Protein AF-A0A6P6X0K2-F1 (afdb_monomer)

Secondary structure (DSSP, 8-state):
---------------------SHHHHHHHHHHHHHHHHHHHHHHHTT-----HHHHHHHHHHHHHHHHHHHHHHHHHHHHHHHH-HHHHHHHHHHHHHHT-SSS---HHHHTT-HHHHHHHHHHHHHS-S-TT-S-EE-SS-EEETTEEE-TTPEE---HHHHHT-TTTSSSTTS--GGGGTT----TTT--TT--GGGS-TTTTT-

Organism: Coffea arabica (NCBI:txid13443)

Sequence (207 aa):
MEIICNQRQRRTQFNSPAQTTGAPIAAAVLLHKQAAKREERKIIIGNQRDYTDQIINGIILVMLTAGTNTSLVTIEWALSLLLNHLEVLEKARAELDAQVGTDRLVNEHGLSNLSYLHNIISEKLWLYPAAPMLVPNEQSNDYKIEGYNIPRGTILLVNVWAVHMDPNVWDDPTSFKPERFEGLQVQPSKLIPFGMERRSCPGSGLA

Mean predicted aligned error: 13.45 Å

Nearest PDB structures (foldseek):
  7cb9-assembly1_A  TM=8.308E-01  e=8.651E-12  Salvia miltiorrhiza
  4nkx-assembly1_A  TM=9.140E-01  e=3.268E-10  Homo sapiens
  3c6g-assembly1_A  TM=8.799E-01  e=1.641E-09  Homo sapiens
  5ufg-assembly1_A  TM=8.780E-01  e=2.190E-09  Homo sapiens
  4ejh-assembly8_H  TM=8.889E-01  e=4.128E-09  Homo sapiens

Solvent-accessible surface area (backbone atoms only — not comparable to full-atom values): 12809 Å² total; per-residue (Å²): 134,86,82,86,84,84,86,79,88,76,90,74,83,93,79,83,88,78,95,76,75,87,58,64,63,56,52,50,52,48,51,50,51,51,50,49,56,47,49,49,48,45,60,71,55,67,68,64,72,85,74,46,72,69,53,51,52,49,51,52,51,50,52,53,52,56,59,47,55,43,49,49,56,46,52,53,52,46,52,53,50,35,73,77,33,57,73,59,42,51,52,42,48,52,50,43,52,73,77,61,38,89,90,52,80,88,49,80,82,54,55,79,72,41,58,65,54,52,15,42,53,51,39,40,38,51,75,59,36,81,49,41,40,58,80,75,43,66,34,91,52,71,44,73,57,99,86,41,81,41,58,52,72,41,74,45,68,52,54,49,46,60,64,46,48,31,67,91,82,29,80,71,50,87,60,95,49,35,70,76,47,57,94,48,80,73,53,74,89,73,62,58,72,49,56,61,78,100,71,34,50,89,54,64,89,79,108

pLDDT: mean 80.76, std 20.2, range [24.22, 97.88]

Structure (mmCIF, N/CA/C/O backbone):
data_AF-A0A6P6X0K2-F1
#
_entry.id   AF-A0A6P6X0K2-F1
#
loop_
_atom_site.group_PDB
_atom_site.id
_atom_site.type_symbol
_atom_site.label_atom_id
_atom_site.label_alt_id
_atom_site.label_comp_id
_atom_site.label_asym_id
_atom_site.label_entity_id
_atom_site.label_seq_id
_atom_site.pdbx_PDB_ins_code
_atom_site.Cartn_x
_atom_site.Cartn_y
_atom_site.Cartn_z
_atom_site.occupancy
_atom_site.B_iso_or_equiv
_atom_site.auth_seq_id
_atom_site.auth_comp_id
_atom_site.auth_asym_id
_atom_site.auth_atom_id
_atom_site.pdbx_PDB_model_num
ATOM 1 N N . MET A 1 1 ? 62.814 -29.709 -17.349 1.00 33.47 1 MET A N 1
ATOM 2 C CA . MET A 1 1 ? 63.627 -29.123 -18.428 1.00 33.47 1 MET A CA 1
ATOM 3 C C . MET A 1 1 ? 63.231 -27.644 -18.498 1.00 33.47 1 MET A C 1
ATOM 5 O O . MET A 1 1 ? 62.211 -27.341 -19.091 1.00 33.47 1 MET A O 1
ATOM 9 N N . GLU A 1 2 ? 63.694 -26.784 -17.578 1.00 24.22 2 GLU A N 1
ATOM 10 C CA . GLU A 1 2 ? 65.012 -26.101 -17.619 1.00 24.22 2 GLU A CA 1
ATOM 11 C C . GLU A 1 2 ? 65.185 -25.346 -18.959 1.00 24.22 2 GLU A C 1
ATOM 13 O O . GLU A 1 2 ? 64.995 -25.958 -20.000 1.00 24.22 2 GLU A O 1
ATOM 18 N N . ILE A 1 3 ? 65.466 -24.040 -19.071 1.00 27.69 3 ILE A N 1
ATOM 19 C CA . ILE A 1 3 ? 66.468 -23.169 -18.412 1.00 27.69 3 ILE A CA 1
ATOM 20 C C . ILE A 1 3 ? 66.188 -21.727 -18.941 1.00 27.69 3 ILE A C 1
ATOM 22 O O . ILE A 1 3 ? 65.881 -21.578 -20.118 1.00 27.69 3 ILE A O 1
ATOM 26 N N . ILE A 1 4 ? 66.010 -20.687 -18.108 1.00 26.70 4 ILE A N 1
ATOM 27 C CA . ILE A 1 4 ? 67.007 -19.723 -17.565 1.00 26.70 4 ILE A CA 1
ATOM 28 C C . ILE A 1 4 ? 67.452 -18.579 -18.524 1.00 26.70 4 ILE A C 1
ATOM 30 O O . ILE A 1 4 ? 67.857 -18.805 -19.655 1.00 26.70 4 ILE A O 1
ATOM 34 N N . CYS A 1 5 ? 67.474 -17.366 -17.938 1.00 26.14 5 CYS A N 1
ATOM 35 C CA . CYS A 1 5 ? 68.295 -16.164 -18.204 1.00 26.14 5 CYS A CA 1
ATOM 36 C C . CYS A 1 5 ? 68.220 -15.421 -19.546 1.00 26.14 5 CYS A C 1
ATOM 38 O O . CYS A 1 5 ? 68.618 -15.940 -20.578 1.00 26.14 5 CYS A O 1
ATOM 40 N N . ASN A 1 6 ? 68.083 -14.088 -19.455 1.00 28.80 6 ASN A N 1
ATOM 41 C CA . ASN A 1 6 ? 69.299 -13.260 -19.494 1.00 28.80 6 ASN A CA 1
ATOM 42 C C . ASN A 1 6 ? 69.098 -11.870 -18.867 1.00 28.80 6 ASN A C 1
ATOM 44 O O . ASN A 1 6 ? 68.456 -10.991 -19.440 1.00 28.80 6 ASN A O 1
ATOM 48 N N . GLN A 1 7 ? 69.712 -11.660 -17.700 1.00 34.09 7 GLN A N 1
ATOM 49 C CA . GLN A 1 7 ? 70.118 -10.330 -17.263 1.00 34.09 7 GLN A CA 1
ATOM 50 C C . GLN A 1 7 ? 71.326 -9.886 -18.086 1.00 34.09 7 GLN A C 1
ATOM 52 O O . GLN A 1 7 ? 72.323 -10.598 -18.150 1.00 34.09 7 GLN A O 1
ATOM 57 N N . ARG A 1 8 ? 71.303 -8.661 -18.618 1.00 33.56 8 ARG A N 1
ATOM 58 C CA . ARG A 1 8 ? 72.526 -8.007 -19.093 1.00 33.56 8 ARG A CA 1
ATOM 59 C C . ARG A 1 8 ? 72.742 -6.701 -18.345 1.00 33.56 8 ARG A C 1
ATOM 61 O O . ARG A 1 8 ? 72.201 -5.658 -18.697 1.00 33.56 8 ARG A O 1
ATOM 68 N N . GLN A 1 9 ? 73.571 -6.795 -17.310 1.00 36.09 9 GLN A N 1
ATOM 69 C CA . GLN A 1 9 ? 74.279 -5.674 -16.706 1.00 36.09 9 GLN A CA 1
ATOM 70 C C . GLN A 1 9 ? 75.092 -4.932 -17.781 1.00 36.09 9 GLN A C 1
ATOM 72 O O . GLN A 1 9 ? 75.883 -5.542 -18.502 1.00 36.09 9 GLN A O 1
ATOM 77 N N . ARG A 1 10 ? 74.989 -3.601 -17.826 1.00 36.00 10 ARG A N 1
ATOM 78 C CA . ARG A 1 10 ? 76.144 -2.754 -18.144 1.00 36.00 10 ARG A CA 1
ATOM 79 C C . ARG A 1 10 ? 76.430 -1.877 -16.938 1.00 36.00 10 ARG A C 1
ATOM 81 O O . ARG A 1 10 ? 75.643 -1.009 -16.583 1.00 36.00 10 ARG A O 1
ATOM 88 N N . ARG A 1 11 ? 77.580 -2.155 -16.325 1.00 32.19 11 ARG A N 1
ATOM 89 C CA . ARG A 1 11 ? 78.302 -1.253 -15.433 1.00 32.19 11 ARG A CA 1
ATOM 90 C C . ARG A 1 11 ? 78.634 0.024 -16.208 1.00 32.19 11 ARG A C 1
ATOM 92 O O . ARG A 1 11 ? 79.389 -0.039 -17.175 1.00 32.19 11 ARG A O 1
ATOM 99 N N . THR A 1 12 ? 78.141 1.162 -15.748 1.00 35.66 12 THR A N 1
ATOM 100 C CA . THR A 1 12 ? 78.821 2.448 -15.924 1.00 35.66 12 THR A CA 1
ATOM 101 C C . THR A 1 12 ? 79.214 2.951 -14.544 1.00 35.66 12 THR A C 1
ATOM 103 O O . THR A 1 12 ? 78.482 2.791 -13.572 1.00 35.66 12 THR A O 1
ATOM 106 N N . GLN A 1 13 ? 80.454 3.414 -14.485 1.00 34.97 13 GLN A N 1
ATOM 107 C CA . GLN A 1 13 ? 81.308 3.595 -13.322 1.00 34.97 13 GLN A CA 1
ATOM 108 C C . GLN A 1 13 ? 80.694 4.415 -12.183 1.00 34.97 13 GLN A C 1
ATOM 110 O O . GLN A 1 13 ? 80.045 5.438 -12.383 1.00 34.97 13 GLN A O 1
ATOM 115 N N . PHE A 1 14 ? 80.989 3.945 -10.974 1.00 31.17 14 PHE A N 1
ATOM 116 C CA . PHE A 1 14 ? 80.819 4.646 -9.714 1.00 31.17 14 PHE A CA 1
ATOM 117 C C . PHE A 1 14 ? 81.909 5.723 -9.626 1.00 31.17 14 PHE A C 1
ATOM 119 O O . PHE A 1 14 ? 83.082 5.387 -9.500 1.00 31.17 14 PHE A O 1
ATOM 126 N N . ASN A 1 15 ? 81.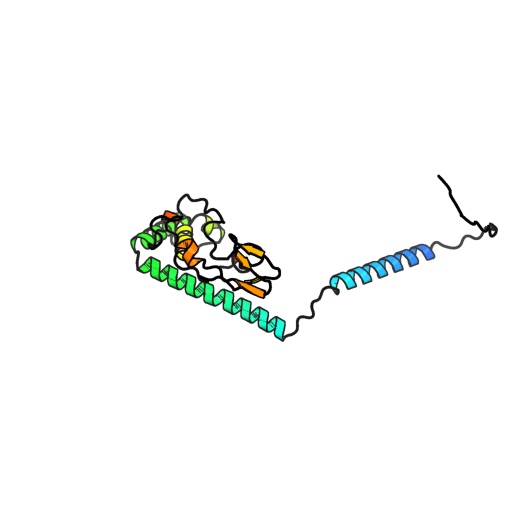525 6.994 -9.698 1.00 31.00 15 ASN A N 1
ATOM 127 C CA . ASN A 1 15 ? 82.303 8.105 -9.158 1.00 31.00 15 ASN A CA 1
ATOM 128 C C . ASN A 1 15 ? 81.334 8.970 -8.342 1.00 31.00 15 ASN A C 1
ATOM 130 O O . ASN A 1 15 ? 80.383 9.537 -8.871 1.00 31.00 15 ASN A O 1
ATOM 134 N N . SER A 1 16 ? 81.574 9.016 -7.037 1.00 33.78 16 SER A N 1
ATOM 135 C CA . SER A 1 16 ? 81.034 9.981 -6.070 1.00 33.78 16 SER A CA 1
ATOM 136 C C . SER A 1 16 ? 82.238 10.845 -5.636 1.00 33.78 16 SER A C 1
ATOM 138 O O . SER A 1 16 ? 83.349 10.317 -5.741 1.00 33.78 16 SER A O 1
ATOM 140 N N . PRO A 1 17 ? 82.122 12.098 -5.139 1.00 49.59 17 PRO A N 1
ATOM 141 C CA . PRO A 1 17 ? 80.962 12.637 -4.426 1.00 49.59 17 PRO A CA 1
ATOM 142 C C . PRO A 1 17 ? 80.618 14.113 -4.701 1.00 49.59 17 PRO A C 1
ATOM 144 O O . PRO A 1 17 ? 81.485 14.961 -4.876 1.00 49.59 17 PRO A O 1
ATOM 147 N N . ALA A 1 18 ? 79.333 14.457 -4.618 1.00 34.22 18 ALA A N 1
ATOM 148 C CA . ALA A 1 18 ? 78.921 15.819 -4.287 1.00 34.22 18 ALA A CA 1
ATOM 149 C C . ALA A 1 18 ? 77.525 15.803 -3.659 1.00 34.22 18 ALA A C 1
ATOM 151 O O . ALA A 1 18 ? 76.536 15.428 -4.283 1.00 34.22 18 ALA A O 1
ATOM 152 N N . GLN A 1 19 ? 77.475 16.191 -2.390 1.00 47.84 19 GLN A N 1
ATOM 153 C CA . GLN A 1 19 ? 76.259 16.530 -1.671 1.00 47.84 19 GLN A CA 1
ATOM 154 C C . GLN A 1 19 ? 75.588 17.731 -2.347 1.00 47.84 19 GLN A C 1
ATOM 156 O O . GLN A 1 19 ? 76.171 18.810 -2.370 1.00 47.84 19 GLN A O 1
ATOM 161 N N . THR A 1 20 ? 74.345 17.584 -2.804 1.00 38.44 20 THR A N 1
ATOM 162 C CA . THR A 1 20 ? 73.427 18.715 -2.993 1.00 38.44 20 THR A CA 1
ATOM 163 C C . THR A 1 20 ? 71.998 18.312 -2.616 1.00 38.44 20 THR A C 1
ATOM 165 O O . THR A 1 20 ? 71.325 17.543 -3.290 1.00 38.44 20 THR A O 1
ATOM 168 N N . THR A 1 21 ? 71.602 18.824 -1.446 1.00 42.09 21 THR A N 1
ATOM 169 C CA . THR A 1 21 ? 70.295 19.415 -1.109 1.00 42.09 21 THR A CA 1
ATOM 170 C C . THR A 1 21 ? 69.012 18.601 -1.368 1.00 42.09 21 THR A C 1
ATOM 172 O O . THR A 1 21 ? 68.600 18.333 -2.490 1.00 42.09 21 THR A O 1
ATOM 175 N N . GLY A 1 22 ? 68.288 18.301 -0.279 1.00 50.28 22 GLY A N 1
ATOM 176 C CA . GLY A 1 22 ? 67.007 17.576 -0.221 1.00 50.28 22 GLY A CA 1
ATOM 177 C C . GLY A 1 22 ? 65.783 18.257 -0.860 1.00 50.28 22 GLY A C 1
ATOM 178 O O . GLY A 1 22 ? 64.671 18.112 -0.360 1.00 50.28 22 GLY A O 1
ATOM 179 N N . ALA A 1 23 ? 65.955 18.972 -1.970 1.00 51.69 23 ALA A N 1
ATOM 180 C CA . ALA A 1 23 ? 64.878 19.562 -2.763 1.00 51.69 23 ALA A CA 1
ATOM 181 C C . ALA A 1 23 ? 64.151 18.600 -3.745 1.00 51.69 23 ALA A C 1
ATOM 183 O O . ALA A 1 23 ? 62.945 18.782 -3.938 1.00 51.69 23 ALA A O 1
ATOM 184 N N . PRO A 1 24 ? 64.775 17.565 -4.359 1.00 57.34 24 PRO A N 1
ATOM 185 C CA . PRO A 1 24 ? 64.118 16.826 -5.446 1.00 57.34 24 PRO A CA 1
ATOM 186 C C . PRO A 1 24 ? 63.055 15.834 -4.953 1.00 57.34 24 PRO A C 1
ATOM 188 O O . PRO A 1 24 ? 62.051 15.623 -5.630 1.00 57.34 24 PRO A O 1
ATOM 191 N N . ILE A 1 25 ? 63.218 15.267 -3.752 1.00 57.44 25 ILE A N 1
ATOM 192 C CA . ILE A 1 25 ? 62.259 14.301 -3.189 1.00 57.44 25 ILE A CA 1
ATOM 193 C C . ILE A 1 25 ? 60.970 15.010 -2.763 1.00 57.44 25 ILE A C 1
ATOM 195 O O . ILE A 1 25 ? 59.880 14.521 -3.042 1.00 57.44 25 ILE A O 1
ATOM 199 N N . ALA A 1 26 ? 61.070 16.195 -2.152 1.00 65.19 26 ALA A N 1
ATOM 200 C CA . ALA A 1 26 ? 59.898 16.982 -1.770 1.00 65.19 26 ALA A CA 1
ATOM 201 C C . ALA A 1 26 ? 59.082 17.421 -3.000 1.00 65.19 26 ALA A C 1
ATOM 203 O O . ALA A 1 26 ? 57.855 17.321 -2.985 1.00 65.19 26 ALA A O 1
ATOM 204 N N . ALA A 1 27 ? 59.754 17.826 -4.085 1.00 68.81 27 ALA A N 1
ATOM 205 C CA . ALA A 1 27 ? 59.105 18.153 -5.353 1.00 68.81 27 ALA A CA 1
ATOM 206 C C . ALA A 1 27 ? 58.441 16.922 -5.997 1.00 68.81 27 ALA A C 1
ATOM 208 O O . ALA A 1 27 ? 57.293 17.005 -6.430 1.00 68.81 27 ALA A O 1
ATOM 209 N N . ALA A 1 28 ? 59.107 15.761 -5.992 1.00 68.44 28 ALA A N 1
ATOM 210 C CA . ALA A 1 28 ? 58.541 14.511 -6.501 1.00 68.44 28 ALA A CA 1
ATOM 211 C C . ALA A 1 28 ? 57.320 14.047 -5.686 1.00 68.44 28 ALA A C 1
ATOM 213 O O . ALA A 1 28 ? 56.308 13.654 -6.264 1.00 68.44 28 ALA A O 1
ATOM 214 N N . VAL A 1 29 ? 57.367 14.159 -4.354 1.00 71.88 29 VAL A N 1
ATOM 215 C CA . VAL A 1 29 ? 56.234 13.853 -3.463 1.00 71.88 29 VAL A CA 1
ATOM 216 C C . VAL A 1 29 ? 55.087 14.838 -3.676 1.00 71.88 29 VAL A C 1
ATOM 218 O O . VAL A 1 29 ? 53.929 14.426 -3.678 1.00 71.88 29 VAL A O 1
ATOM 221 N N . LEU A 1 30 ? 55.372 16.126 -3.884 1.00 72.44 30 LEU A N 1
ATOM 222 C CA . LEU A 1 30 ? 54.344 17.126 -4.171 1.00 72.44 30 LEU A CA 1
ATOM 223 C C . LEU A 1 30 ? 53.670 16.856 -5.522 1.00 72.44 30 LEU A C 1
ATOM 225 O O . LEU A 1 30 ? 52.446 16.897 -5.593 1.00 72.44 30 LEU A O 1
ATOM 229 N N . LEU A 1 31 ? 54.438 16.514 -6.559 1.00 71.56 31 LEU A N 1
ATOM 230 C CA . LEU A 1 31 ? 53.908 16.142 -7.872 1.00 71.56 31 LEU A CA 1
ATOM 231 C C . LEU A 1 31 ? 53.088 14.849 -7.807 1.00 71.56 31 LEU A C 1
ATOM 233 O O . LEU A 1 31 ? 52.001 14.804 -8.375 1.00 71.56 31 LEU A O 1
ATOM 237 N N . HIS A 1 32 ? 53.533 13.839 -7.051 1.00 70.81 32 HIS A N 1
ATOM 238 C CA . HIS A 1 32 ? 52.747 12.624 -6.813 1.00 70.81 32 HIS A CA 1
ATOM 239 C C . HIS A 1 32 ? 51.455 12.914 -6.046 1.00 70.81 32 HIS A C 1
ATOM 241 O O . HIS A 1 32 ? 50.399 12.411 -6.420 1.00 70.81 32 HIS A O 1
ATOM 247 N N . LYS A 1 33 ? 51.504 13.765 -5.012 1.00 74.06 33 LYS A N 1
ATOM 248 C CA . LYS A 1 33 ? 50.311 14.203 -4.274 1.00 74.06 33 LYS A CA 1
ATOM 249 C C . LYS A 1 33 ? 49.370 15.011 -5.163 1.00 74.06 33 LYS A C 1
ATOM 251 O O . LYS A 1 33 ? 48.164 14.841 -5.061 1.00 74.06 33 LYS A O 1
ATOM 256 N N . GLN A 1 34 ? 49.887 15.862 -6.048 1.00 72.31 34 GLN A N 1
ATOM 257 C CA . GLN A 1 34 ? 49.086 16.638 -7.001 1.00 72.31 34 GLN A CA 1
ATOM 258 C C . GLN A 1 34 ? 48.482 15.761 -8.104 1.00 72.31 34 GLN A C 1
ATOM 260 O O . GLN A 1 34 ? 47.342 16.005 -8.497 1.00 72.31 34 GLN A O 1
ATOM 265 N N . ALA A 1 35 ? 49.203 14.738 -8.570 1.00 69.62 35 ALA A N 1
ATOM 266 C CA . ALA A 1 35 ? 48.708 13.735 -9.507 1.00 69.62 35 ALA A CA 1
ATOM 267 C C . ALA A 1 35 ? 47.620 12.868 -8.860 1.00 69.62 35 ALA A C 1
ATOM 269 O O . ALA A 1 35 ? 46.547 12.744 -9.436 1.00 69.62 35 ALA A O 1
ATOM 270 N N . ALA A 1 36 ? 47.825 12.395 -7.626 1.00 69.19 36 ALA A N 1
ATOM 271 C CA . ALA A 1 36 ? 46.811 11.679 -6.851 1.00 69.19 36 ALA A CA 1
ATOM 272 C C . ALA A 1 36 ? 45.566 12.545 -6.600 1.00 69.19 36 ALA A C 1
ATOM 274 O O . ALA A 1 36 ? 44.458 12.093 -6.842 1.00 69.19 36 ALA A O 1
ATOM 275 N N . LYS A 1 37 ? 45.723 13.832 -6.254 1.00 66.31 37 LYS A N 1
ATOM 276 C CA . LYS A 1 37 ? 44.595 14.776 -6.097 1.00 66.31 37 LYS A CA 1
ATOM 277 C C . LYS A 1 37 ? 43.904 15.141 -7.417 1.00 66.31 37 LYS A C 1
ATOM 279 O O . LYS A 1 37 ? 42.787 15.660 -7.398 1.00 66.31 37 LYS A O 1
ATOM 284 N N . ARG A 1 38 ? 44.580 14.980 -8.561 1.00 58.62 38 ARG A N 1
ATOM 285 C CA . ARG A 1 38 ? 44.002 15.124 -9.910 1.00 58.62 38 ARG A CA 1
ATOM 286 C C . ARG A 1 38 ? 43.263 13.857 -10.325 1.00 58.62 38 ARG A C 1
ATOM 288 O O . ARG A 1 38 ? 42.209 13.986 -10.932 1.00 58.62 38 ARG A O 1
ATOM 295 N N . GLU A 1 39 ? 43.777 12.689 -9.959 1.00 59.31 39 GLU A N 1
ATOM 296 C CA . GLU A 1 39 ? 43.136 11.394 -10.178 1.00 59.31 39 GLU A CA 1
ATOM 297 C C . GLU A 1 39 ? 41.904 11.242 -9.280 1.00 59.31 39 GLU A C 1
ATOM 299 O O . GLU A 1 39 ? 40.836 10.939 -9.778 1.00 59.31 39 GLU A O 1
ATOM 304 N N . GLU A 1 40 ? 41.984 11.605 -7.996 1.00 57.22 40 GLU A N 1
ATOM 305 C CA . GLU A 1 40 ? 40.832 11.701 -7.088 1.00 57.22 40 GLU A CA 1
ATOM 306 C C . GLU A 1 40 ? 39.794 12.697 -7.608 1.00 57.22 40 GLU A C 1
ATOM 308 O O . GLU A 1 40 ? 38.610 12.386 -7.626 1.00 57.22 40 GLU A O 1
ATOM 313 N N . ARG A 1 41 ? 40.206 13.868 -8.121 1.00 51.38 41 ARG A N 1
ATOM 314 C CA . ARG A 1 41 ? 39.269 14.787 -8.791 1.00 51.38 41 ARG A CA 1
ATOM 315 C C . ARG A 1 41 ? 38.673 14.192 -10.060 1.00 51.38 41 ARG A C 1
ATOM 317 O O . ARG A 1 41 ? 37.502 14.420 -10.310 1.00 51.38 41 ARG A O 1
ATOM 324 N N . LYS A 1 42 ? 39.434 13.430 -10.845 1.00 49.94 42 LYS A N 1
ATOM 325 C CA . LYS A 1 42 ? 38.922 12.687 -12.003 1.00 49.94 42 LYS A CA 1
ATOM 326 C C . LYS A 1 42 ? 38.052 11.500 -11.613 1.00 49.94 42 LYS A C 1
ATOM 328 O O . LYS A 1 42 ? 37.221 11.140 -12.417 1.00 49.94 42 LYS A O 1
ATOM 333 N N . ILE A 1 43 ? 38.192 10.912 -10.432 1.00 55.03 43 ILE A N 1
ATOM 334 C CA . ILE A 1 43 ? 37.311 9.854 -9.916 1.00 55.03 43 ILE A CA 1
ATOM 335 C C . ILE A 1 43 ? 36.019 10.480 -9.370 1.00 55.03 43 ILE A C 1
ATOM 337 O O . ILE A 1 43 ? 34.937 9.956 -9.607 1.00 55.03 43 ILE A O 1
ATOM 341 N N . ILE A 1 44 ? 36.116 11.646 -8.721 1.00 53.81 44 ILE A N 1
ATOM 342 C CA . ILE A 1 44 ? 34.967 12.427 -8.237 1.00 53.81 44 ILE A CA 1
ATOM 343 C C . ILE A 1 44 ? 34.176 13.040 -9.410 1.00 53.81 44 ILE A C 1
ATOM 345 O O . ILE A 1 44 ? 32.953 13.090 -9.358 1.00 53.81 44 ILE A O 1
ATOM 349 N N . ILE A 1 45 ? 34.851 13.470 -10.483 1.00 54.62 45 ILE A N 1
ATOM 350 C CA . ILE A 1 45 ? 34.226 14.031 -11.698 1.00 54.62 45 ILE A CA 1
ATOM 351 C C . ILE A 1 45 ? 33.934 12.931 -12.745 1.00 54.62 45 ILE A C 1
ATOM 353 O O . ILE A 1 45 ? 33.040 13.068 -13.572 1.00 54.62 45 ILE A O 1
ATOM 357 N N . GLY A 1 46 ? 34.635 11.798 -12.699 1.00 45.16 46 GLY A N 1
ATOM 358 C CA . GLY A 1 46 ? 34.607 10.723 -13.706 1.00 45.16 46 GLY A CA 1
ATOM 359 C C . GLY A 1 46 ? 33.481 9.712 -13.560 1.00 45.16 46 GLY A C 1
ATOM 360 O O . GLY A 1 46 ? 33.574 8.619 -14.111 1.00 45.16 46 GLY A O 1
ATOM 361 N N . ASN A 1 47 ? 32.413 10.063 -12.849 1.00 51.84 47 ASN A N 1
ATOM 362 C CA . ASN A 1 47 ? 31.138 9.359 -12.961 1.00 51.84 47 ASN A CA 1
ATOM 363 C C . ASN A 1 47 ? 29.936 10.317 -12.916 1.00 51.84 47 ASN A C 1
ATOM 365 O O . ASN A 1 47 ? 28.827 9.902 -12.570 1.00 51.84 47 ASN A O 1
ATOM 369 N N . GLN A 1 48 ? 30.129 11.600 -13.264 1.00 56.12 48 GLN A N 1
ATOM 370 C CA . GLN A 1 48 ? 28.993 12.435 -13.644 1.00 56.12 48 GLN A CA 1
ATOM 371 C C . GLN A 1 48 ? 28.427 11.853 -14.939 1.00 56.12 48 GLN A C 1
ATOM 373 O O . GLN A 1 48 ? 28.948 12.074 -16.026 1.00 56.12 48 GLN A O 1
ATOM 378 N N . ARG A 1 49 ? 27.353 11.070 -14.822 1.00 61.50 49 ARG A N 1
ATOM 379 C CA . ARG A 1 49 ? 26.404 10.962 -15.927 1.00 61.50 49 ARG A CA 1
ATOM 380 C C . ARG A 1 49 ? 25.966 12.393 -16.215 1.00 61.50 49 ARG A C 1
ATOM 382 O O . ARG A 1 49 ? 25.473 13.052 -15.299 1.00 61.50 49 ARG A O 1
ATOM 389 N N . ASP A 1 50 ? 26.191 12.875 -17.430 1.00 72.50 50 ASP A N 1
ATOM 390 C CA . ASP A 1 50 ? 25.691 14.179 -17.855 1.00 72.50 50 ASP A CA 1
ATOM 391 C C . ASP A 1 50 ? 24.157 14.126 -17.823 1.00 72.50 50 ASP A C 1
ATOM 393 O O . ASP A 1 50 ? 23.503 13.626 -18.740 1.00 72.50 50 ASP A O 1
ATOM 397 N N . TYR A 1 51 ? 23.569 14.555 -16.706 1.00 84.06 51 TYR A N 1
ATOM 398 C CA . TYR A 1 51 ? 22.127 14.678 -16.569 1.00 84.06 51 TYR A CA 1
ATOM 399 C C . TYR A 1 51 ? 21.695 15.904 -17.360 1.00 84.06 51 TYR A C 1
ATOM 401 O O . TYR A 1 51 ? 21.959 17.035 -16.958 1.00 84.06 51 TYR A O 1
ATOM 409 N N . THR A 1 52 ? 21.043 15.682 -18.497 1.00 92.44 52 THR A N 1
ATOM 410 C CA . THR A 1 52 ? 20.417 16.774 -19.239 1.00 92.44 52 THR A CA 1
ATOM 411 C C . THR A 1 52 ? 19.189 17.282 -18.486 1.00 92.44 52 THR A C 1
ATOM 413 O O . THR A 1 52 ? 18.565 16.534 -17.725 1.00 92.44 52 THR A O 1
ATOM 416 N N . ASP A 1 53 ? 18.776 18.522 -18.752 1.00 93.31 53 ASP A N 1
ATOM 417 C CA . ASP A 1 53 ? 17.541 19.082 -18.192 1.00 93.31 53 ASP A CA 1
ATOM 418 C C . ASP A 1 53 ? 16.325 18.191 -18.485 1.00 93.31 53 ASP A C 1
ATOM 420 O O . ASP A 1 53 ? 15.435 18.061 -17.648 1.00 93.31 53 ASP A O 1
ATOM 424 N N . GLN A 1 54 ? 16.294 17.505 -19.638 1.00 93.75 54 GLN A N 1
ATOM 425 C CA . GLN A 1 54 ? 15.225 16.548 -19.940 1.00 93.75 54 GLN A CA 1
ATOM 426 C C . GLN A 1 54 ? 15.227 15.354 -18.979 1.00 93.75 54 GLN A C 1
ATOM 428 O O . GLN A 1 54 ? 14.159 14.935 -18.536 1.00 93.75 54 GLN A O 1
ATOM 433 N N . ILE A 1 55 ? 16.402 14.811 -18.639 1.00 94.38 55 ILE A N 1
ATOM 434 C CA . ILE A 1 55 ? 16.508 13.697 -17.688 1.00 94.38 55 ILE A 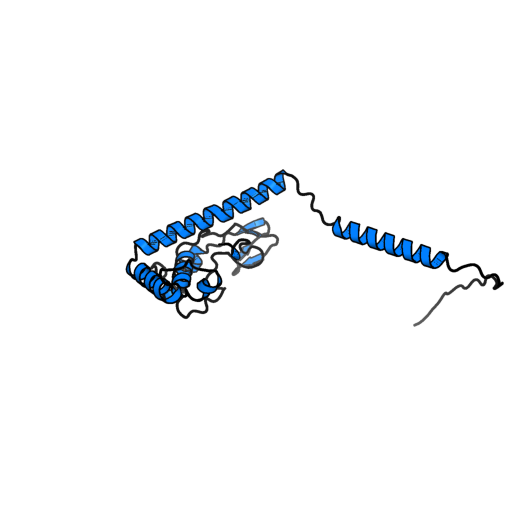CA 1
ATOM 435 C C . ILE A 1 55 ? 16.089 14.162 -16.291 1.00 94.38 55 ILE A C 1
ATOM 437 O O . ILE A 1 55 ? 15.317 13.470 -15.630 1.00 94.38 55 ILE A O 1
ATOM 441 N N . ILE A 1 56 ? 16.547 15.339 -15.856 1.00 94.69 56 ILE A N 1
ATOM 442 C CA . ILE A 1 56 ? 16.196 15.906 -14.545 1.00 94.69 56 ILE A CA 1
ATOM 443 C C . ILE A 1 56 ? 14.681 16.127 -14.450 1.00 94.69 56 ILE A C 1
ATOM 445 O O . ILE A 1 56 ? 14.048 15.642 -13.512 1.00 94.69 56 ILE A O 1
ATOM 449 N N . ASN A 1 57 ? 14.084 16.775 -15.453 1.00 95.50 57 ASN A N 1
ATOM 450 C CA . ASN A 1 57 ? 12.641 17.005 -15.512 1.00 95.50 57 ASN A CA 1
ATOM 451 C C . ASN A 1 57 ? 11.854 15.688 -15.536 1.00 95.50 57 ASN A C 1
ATOM 453 O O . ASN A 1 57 ? 10.836 15.568 -14.855 1.00 95.50 57 ASN A O 1
ATOM 457 N N . GLY A 1 58 ? 12.340 14.682 -16.271 1.00 96.50 58 GLY A N 1
ATOM 458 C CA . GLY A 1 58 ? 11.738 13.351 -16.304 1.00 96.50 58 GLY A CA 1
ATOM 459 C C . GLY A 1 58 ? 11.757 12.659 -14.939 1.00 96.50 58 GLY A C 1
ATOM 460 O O . GLY A 1 58 ? 10.736 12.126 -14.511 1.00 96.50 58 GLY A O 1
ATOM 461 N N . ILE A 1 59 ? 12.883 12.709 -14.221 1.00 94.69 59 ILE A N 1
ATOM 462 C CA . ILE A 1 59 ? 13.006 12.120 -12.878 1.00 94.69 59 ILE A CA 1
ATOM 463 C C . ILE A 1 59 ? 12.068 12.822 -11.889 1.00 94.69 59 ILE A C 1
ATOM 465 O O . ILE A 1 59 ? 11.352 12.141 -11.156 1.00 94.69 59 ILE A O 1
ATOM 469 N N . ILE A 1 60 ? 12.025 14.158 -11.894 1.00 96.19 60 ILE A N 1
ATOM 470 C CA . ILE A 1 60 ? 11.130 14.939 -11.024 1.00 96.19 60 ILE A CA 1
ATOM 471 C C . ILE A 1 60 ? 9.668 14.577 -11.299 1.00 96.19 60 ILE A C 1
ATOM 473 O O . ILE A 1 60 ? 8.912 14.312 -10.365 1.00 96.19 60 ILE A O 1
ATOM 477 N N . LEU A 1 61 ? 9.274 14.513 -12.574 1.00 96.50 61 LEU A N 1
ATOM 478 C CA . LEU A 1 61 ? 7.913 14.151 -12.959 1.00 96.50 61 LEU A CA 1
ATOM 479 C C . LEU A 1 61 ? 7.543 12.744 -12.475 1.00 96.50 61 LEU A C 1
ATOM 481 O O . LEU A 1 61 ? 6.464 12.555 -11.913 1.00 96.50 61 LEU A O 1
ATOM 485 N N . VAL A 1 62 ? 8.434 11.763 -12.652 1.00 94.56 62 VAL A N 1
ATOM 486 C CA . VAL A 1 62 ? 8.209 10.387 -12.182 1.00 94.56 62 VAL A CA 1
ATOM 487 C C . VAL A 1 62 ? 8.091 10.340 -10.660 1.00 94.56 62 VAL A C 1
ATOM 489 O O . VAL A 1 62 ? 7.178 9.696 -10.156 1.00 94.56 62 VAL A O 1
ATOM 492 N N . MET A 1 63 ? 8.950 11.046 -9.920 1.00 94.88 63 MET A N 1
ATOM 493 C CA . MET A 1 63 ? 8.880 11.088 -8.454 1.00 94.88 63 MET A CA 1
ATOM 494 C C . MET A 1 63 ? 7.568 11.708 -7.958 1.00 94.88 63 MET A C 1
ATOM 496 O O . MET A 1 63 ? 6.910 11.130 -7.094 1.00 94.88 63 MET A O 1
ATOM 500 N N . LEU A 1 64 ? 7.157 12.845 -8.528 1.00 95.75 64 LEU A N 1
ATOM 501 C CA . LEU A 1 64 ? 5.925 13.535 -8.137 1.00 95.75 64 LEU A CA 1
ATOM 502 C C . LEU A 1 64 ? 4.680 12.707 -8.458 1.00 95.75 64 LEU A C 1
ATOM 504 O O . LEU A 1 64 ? 3.815 12.535 -7.601 1.00 95.75 64 LEU A O 1
ATOM 508 N N . THR A 1 65 ? 4.587 12.172 -9.675 1.00 94.94 65 THR A N 1
ATOM 509 C CA . THR A 1 65 ? 3.419 11.384 -10.100 1.00 94.94 65 THR A CA 1
ATOM 510 C C . THR A 1 65 ? 3.325 10.061 -9.347 1.00 94.94 65 THR A C 1
ATOM 512 O O . THR A 1 65 ? 2.248 9.726 -8.849 1.00 94.94 65 THR A O 1
ATOM 515 N N . ALA A 1 66 ? 4.442 9.340 -9.194 1.00 94.69 66 ALA A N 1
ATOM 516 C CA . ALA A 1 66 ? 4.472 8.075 -8.469 1.00 94.69 66 ALA A CA 1
ATOM 517 C C . ALA A 1 66 ? 4.157 8.264 -6.981 1.00 94.69 66 ALA A C 1
ATOM 519 O O . ALA A 1 66 ? 3.362 7.499 -6.448 1.00 94.69 66 ALA A O 1
ATOM 520 N N . GLY A 1 67 ? 4.717 9.284 -6.321 1.00 94.44 67 GLY A N 1
ATOM 521 C CA . GLY A 1 67 ? 4.460 9.546 -4.900 1.00 94.44 67 GLY A CA 1
ATOM 522 C C . GLY A 1 67 ? 3.053 10.078 -4.614 1.00 94.44 67 GLY A C 1
ATOM 523 O O . GLY A 1 67 ? 2.471 9.744 -3.586 1.00 94.44 67 GLY A O 1
ATOM 524 N N . THR A 1 68 ? 2.474 10.862 -5.527 1.00 95.44 68 THR A N 1
ATOM 525 C CA . THR A 1 68 ? 1.158 11.485 -5.304 1.00 95.44 68 THR A CA 1
ATOM 526 C C . THR A 1 68 ? 0.015 10.515 -5.585 1.00 95.44 68 THR A C 1
ATOM 528 O O . THR A 1 68 ? -0.820 10.276 -4.714 1.00 95.44 68 THR A O 1
ATOM 531 N N . ASN A 1 69 ? -0.030 9.925 -6.784 1.00 93.94 69 ASN A N 1
ATOM 532 C CA . ASN A 1 69 ? -1.197 9.148 -7.210 1.00 93.94 69 ASN A CA 1
ATOM 533 C C . ASN A 1 69 ? -1.341 7.841 -6.419 1.00 93.94 69 ASN A C 1
ATOM 535 O O . ASN A 1 69 ? -2.459 7.444 -6.095 1.00 93.94 69 ASN A O 1
ATOM 539 N N . THR A 1 70 ? -0.225 7.181 -6.089 1.00 94.69 70 THR A N 1
ATOM 540 C CA . THR A 1 70 ? -0.246 5.913 -5.337 1.00 94.69 70 THR A CA 1
ATOM 541 C C . THR A 1 70 ? -0.680 6.110 -3.885 1.00 94.69 70 THR A C 1
ATOM 543 O O . THR A 1 70 ? -1.451 5.304 -3.360 1.00 94.69 70 THR A O 1
ATOM 546 N N . SER A 1 71 ? -0.248 7.203 -3.254 1.00 95.25 71 SER A N 1
ATOM 547 C CA . SER A 1 71 ? -0.661 7.573 -1.898 1.00 95.25 71 SER A CA 1
ATOM 548 C C . SER A 1 71 ? -2.134 7.973 -1.864 1.00 95.25 71 SER A C 1
ATOM 550 O O . SER A 1 71 ? -2.880 7.482 -1.019 1.00 95.25 71 SER A O 1
ATOM 552 N N . LEU A 1 72 ? -2.580 8.791 -2.828 1.00 96.12 72 LEU A N 1
ATOM 553 C CA . LEU A 1 72 ? -3.975 9.227 -2.939 1.00 96.12 72 LEU A CA 1
ATOM 554 C C . LEU A 1 72 ? -4.924 8.035 -3.047 1.00 96.12 72 LEU A C 1
ATOM 556 O O . LEU A 1 72 ? -5.816 7.900 -2.213 1.00 96.12 72 LEU A O 1
ATOM 560 N N . VAL A 1 73 ? -4.694 7.136 -4.012 1.00 95.56 73 VAL A N 1
ATOM 561 C CA . VAL A 1 73 ? -5.563 5.962 -4.191 1.00 95.56 73 VAL A CA 1
ATOM 562 C C . VAL A 1 73 ? -5.498 5.037 -2.973 1.00 95.56 73 VAL A C 1
ATOM 564 O O . VAL A 1 73 ? -6.466 4.358 -2.639 1.00 95.56 73 VAL A O 1
ATOM 567 N N . THR A 1 74 ? -4.366 5.010 -2.265 1.00 95.69 74 THR A N 1
ATOM 568 C CA . THR A 1 74 ? -4.226 4.197 -1.057 1.00 95.69 74 THR A CA 1
ATOM 569 C C . THR A 1 74 ? -5.068 4.720 0.092 1.00 95.69 74 THR A C 1
ATOM 571 O O . THR A 1 74 ? -5.793 3.936 0.704 1.00 95.69 74 THR A O 1
ATOM 574 N N . ILE A 1 75 ? -5.030 6.026 0.340 1.00 96.31 75 ILE A N 1
ATOM 575 C CA . ILE A 1 75 ? -5.850 6.670 1.367 1.00 96.31 75 ILE A CA 1
ATOM 576 C C . ILE A 1 75 ? -7.333 6.586 0.993 1.00 96.31 75 ILE A C 1
ATOM 578 O O . ILE A 1 75 ? -8.151 6.257 1.845 1.00 96.31 75 ILE A O 1
ATOM 582 N N . GLU A 1 76 ? -7.681 6.820 -0.274 1.00 97.19 76 GLU A N 1
ATOM 583 C CA . GLU A 1 76 ? -9.062 6.747 -0.764 1.00 97.19 76 GLU A CA 1
ATOM 584 C C . GLU A 1 76 ? -9.687 5.370 -0.501 1.00 97.19 76 GLU A C 1
ATOM 586 O O . GLU A 1 76 ? -10.744 5.276 0.126 1.00 97.19 76 GLU A O 1
ATOM 591 N N . TRP A 1 77 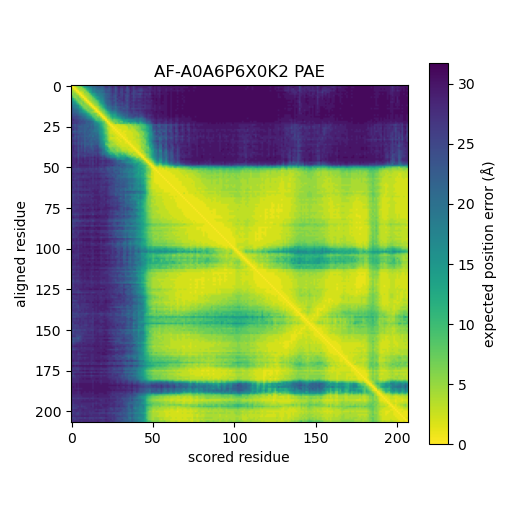? -9.005 4.292 -0.898 1.00 97.44 77 TRP A N 1
ATOM 592 C CA . TRP A 1 77 ? -9.474 2.932 -0.625 1.00 97.44 77 TRP A CA 1
ATOM 593 C C . TRP A 1 77 ? -9.499 2.609 0.868 1.00 97.44 77 TRP A C 1
ATOM 595 O O . TRP A 1 77 ? -10.445 1.973 1.321 1.00 97.44 77 TRP A O 1
ATOM 605 N N . ALA A 1 78 ? -8.504 3.050 1.643 1.00 97.25 78 ALA A N 1
ATOM 606 C CA . ALA A 1 78 ? -8.487 2.819 3.087 1.00 97.25 78 ALA A CA 1
ATOM 607 C C . ALA A 1 78 ? -9.687 3.483 3.779 1.00 97.25 78 ALA A C 1
ATOM 609 O O . ALA A 1 78 ? -10.381 2.837 4.560 1.00 97.25 78 ALA A O 1
ATOM 610 N N . LEU A 1 79 ? -9.982 4.742 3.447 1.00 97.25 79 LEU A N 1
ATOM 611 C CA . LEU A 1 79 ? -11.149 5.453 3.970 1.00 97.25 79 LEU A CA 1
ATOM 612 C C . LEU A 1 79 ? -12.455 4.798 3.518 1.00 97.25 79 LEU A C 1
ATOM 614 O O . LEU A 1 79 ? -13.353 4.619 4.337 1.00 97.25 79 LEU A O 1
ATOM 618 N N . SER A 1 80 ? -12.552 4.402 2.247 1.00 97.88 80 SER A N 1
ATOM 619 C CA . SER A 1 80 ? -13.719 3.684 1.727 1.00 97.88 80 SER A CA 1
ATOM 620 C C . SER A 1 80 ? -13.966 2.389 2.507 1.00 97.88 80 SER A C 1
ATOM 622 O O . SER A 1 80 ? -15.084 2.148 2.956 1.00 97.88 80 SER A O 1
ATOM 624 N N . LEU A 1 81 ? -12.927 1.588 2.757 1.00 97.50 81 LEU A N 1
ATOM 625 C CA . LEU A 1 81 ? -13.044 0.354 3.536 1.00 97.50 81 LEU A CA 1
ATOM 626 C C . LEU A 1 81 ? -13.490 0.629 4.972 1.00 97.50 81 LEU A C 1
ATOM 628 O O . LEU A 1 81 ? -14.437 0.009 5.442 1.00 97.50 81 LEU A O 1
ATOM 632 N N . LEU A 1 82 ? -12.881 1.602 5.648 1.00 97.75 82 LEU A N 1
ATOM 633 C CA . LEU A 1 82 ? -13.249 1.948 7.023 1.00 97.75 82 LEU A CA 1
ATOM 634 C C . LEU A 1 82 ? -14.690 2.459 7.146 1.00 97.75 82 LEU A C 1
ATOM 636 O O . LEU A 1 82 ? -15.379 2.128 8.106 1.00 97.75 82 LEU A O 1
ATOM 640 N N . LEU A 1 83 ? -15.172 3.239 6.175 1.00 97.38 83 LEU A N 1
ATOM 641 C CA . LEU A 1 83 ? -16.553 3.735 6.168 1.00 97.38 83 LEU A CA 1
ATOM 642 C C . LEU A 1 83 ? -17.581 2.635 5.875 1.00 97.38 83 LEU A C 1
ATOM 644 O O . LEU A 1 83 ? -18.731 2.760 6.290 1.00 97.38 83 LEU A O 1
ATOM 648 N N . ASN A 1 84 ? -17.174 1.565 5.189 1.00 97.50 84 ASN A N 1
ATOM 649 C CA . ASN A 1 84 ? -18.007 0.385 4.953 1.00 97.50 84 ASN A CA 1
ATOM 650 C C . ASN A 1 84 ? -17.903 -0.668 6.078 1.00 97.50 84 ASN A C 1
ATOM 652 O O . ASN A 1 84 ? -18.702 -1.601 6.096 1.00 97.50 84 ASN A O 1
ATOM 656 N N . HIS A 1 85 ? -16.967 -0.502 7.019 1.00 97.75 85 HIS A N 1
ATOM 657 C CA . HIS A 1 85 ? -16.690 -1.417 8.133 1.00 97.75 85 HIS A CA 1
ATOM 658 C C . HIS A 1 85 ? -16.511 -0.634 9.441 1.00 97.75 85 HIS A C 1
ATOM 660 O O . HIS A 1 85 ? -15.400 -0.468 9.958 1.00 97.75 85 HIS A O 1
ATOM 666 N N . LEU A 1 86 ? -17.620 -0.111 9.973 1.00 96.94 86 LEU A N 1
ATOM 667 C CA . LEU A 1 86 ? -17.610 0.777 11.142 1.00 96.94 86 LEU A CA 1
ATOM 668 C C . LEU A 1 86 ? -17.029 0.104 12.391 1.00 96.94 86 LEU A C 1
ATOM 670 O O . LEU A 1 86 ? -16.360 0.761 13.182 1.00 96.94 86 LEU A O 1
ATOM 674 N N . GLU A 1 87 ? -17.202 -1.206 12.532 1.00 97.38 87 GLU A N 1
ATOM 675 C CA . GLU A 1 87 ? -16.613 -2.010 13.600 1.00 97.38 87 GLU A CA 1
ATOM 676 C C . GLU A 1 87 ? -15.076 -1.986 13.581 1.00 97.38 87 GLU A C 1
ATOM 678 O O . GLU A 1 87 ? -14.436 -1.933 14.632 1.00 97.38 87 GLU A O 1
ATOM 683 N N . VAL A 1 88 ? -14.468 -1.973 12.390 1.00 97.62 88 VAL A N 1
ATOM 684 C CA . VAL A 1 88 ? -13.014 -1.850 12.223 1.00 97.62 88 VAL A CA 1
ATOM 685 C C . VAL A 1 88 ? -12.572 -0.427 12.558 1.00 97.62 88 VAL A C 1
ATOM 687 O O . VAL A 1 88 ? -11.570 -0.230 13.248 1.00 97.62 88 VAL A O 1
ATOM 690 N N . LEU A 1 89 ? -13.333 0.576 12.112 1.00 97.44 89 LEU A N 1
ATOM 691 C CA . LEU A 1 89 ? -13.056 1.980 12.410 1.00 97.44 89 LEU A CA 1
ATOM 692 C C . LEU A 1 89 ? -13.102 2.270 13.919 1.00 97.44 89 LEU A C 1
ATOM 694 O O . LEU A 1 89 ? -12.233 2.972 14.437 1.00 97.44 89 LEU A O 1
ATOM 698 N N . GLU A 1 90 ? -14.083 1.720 14.634 1.00 97.56 90 GLU A N 1
ATOM 699 C CA . GLU A 1 90 ? -14.208 1.861 16.088 1.00 97.56 90 GLU A CA 1
ATOM 700 C C . GLU A 1 90 ? -13.026 1.230 16.827 1.00 97.56 90 GLU A C 1
ATOM 702 O O . GLU A 1 90 ? -12.455 1.862 17.718 1.00 97.56 90 GLU A O 1
ATOM 707 N N . LYS A 1 91 ? -12.592 0.031 16.419 1.00 96.75 91 LYS A N 1
ATOM 708 C CA . LYS A 1 91 ? -11.390 -0.614 16.971 1.00 96.75 91 LYS A CA 1
ATOM 709 C C . LYS A 1 91 ? -10.125 0.212 16.723 1.00 96.75 91 LYS A C 1
ATOM 711 O O . LYS A 1 91 ? -9.329 0.397 17.641 1.00 96.75 91 LYS A O 1
ATOM 716 N N . ALA A 1 92 ? -9.952 0.747 15.512 1.00 95.56 92 ALA A N 1
ATOM 717 C CA . ALA A 1 92 ? -8.811 1.601 15.180 1.00 95.56 92 ALA A CA 1
ATOM 718 C C . ALA A 1 92 ? -8.805 2.896 16.005 1.00 95.56 92 ALA A C 1
ATOM 720 O O . ALA A 1 92 ? -7.756 3.327 16.484 1.00 95.56 92 ALA A O 1
ATOM 721 N N . ARG A 1 93 ? -9.980 3.500 16.226 1.00 95.25 93 ARG A N 1
ATOM 722 C CA . ARG A 1 93 ? -10.120 4.661 17.112 1.00 95.25 93 ARG A CA 1
ATOM 723 C C . ARG A 1 93 ? -9.769 4.311 18.557 1.00 95.25 93 ARG A C 1
ATOM 725 O O . ARG A 1 93 ? -9.022 5.057 19.174 1.00 95.25 93 ARG A O 1
ATOM 732 N N . ALA A 1 94 ? -10.236 3.173 19.065 1.00 95.88 94 ALA A N 1
ATOM 733 C CA . ALA A 1 94 ? -9.898 2.723 20.413 1.00 95.88 94 ALA A CA 1
ATOM 734 C C . ALA A 1 94 ? -8.383 2.503 20.594 1.00 95.88 94 ALA A C 1
ATOM 736 O O . ALA A 1 94 ? -7.835 2.862 21.636 1.00 95.88 94 ALA A O 1
ATOM 737 N N . GLU A 1 95 ? -7.687 1.968 19.581 1.00 94.94 95 GLU A N 1
ATOM 738 C CA . GLU A 1 95 ? -6.220 1.858 19.593 1.00 94.94 95 GLU A CA 1
ATOM 739 C C . GLU A 1 95 ? -5.551 3.241 19.646 1.00 94.94 95 GLU A C 1
ATOM 741 O O . GLU A 1 95 ? -4.655 3.463 20.465 1.00 94.94 95 GLU A O 1
ATOM 746 N N . LEU A 1 96 ? -6.005 4.188 18.821 1.00 93.62 96 LEU A N 1
ATOM 747 C CA . LEU A 1 96 ? -5.487 5.558 18.815 1.00 93.62 96 LEU A CA 1
ATOM 748 C C . LEU A 1 96 ? -5.705 6.258 20.163 1.00 93.62 96 LEU A C 1
ATOM 750 O O . LEU A 1 96 ? -4.768 6.850 20.701 1.00 93.62 96 LEU A O 1
ATOM 754 N N 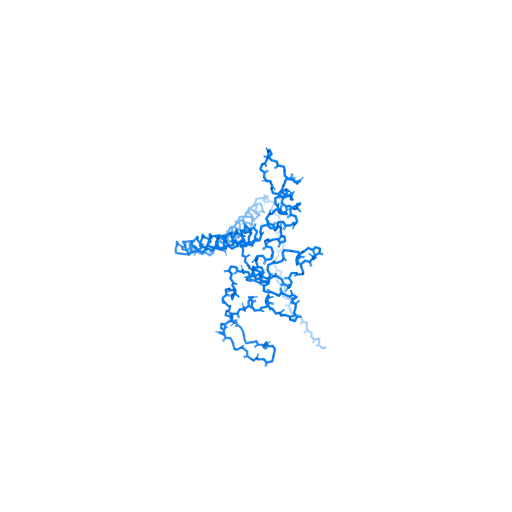. ASP A 1 97 ? -6.898 6.148 20.743 1.00 93.38 97 ASP A N 1
ATOM 755 C CA . ASP A 1 97 ? -7.221 6.747 22.039 1.00 93.38 97 ASP A CA 1
ATOM 756 C C . ASP A 1 97 ? -6.353 6.155 23.162 1.00 93.38 97 ASP A C 1
ATOM 758 O O . ASP A 1 97 ? -5.889 6.884 24.039 1.00 93.38 97 ASP A O 1
ATOM 762 N N . ALA A 1 98 ? -6.068 4.850 23.111 1.00 93.12 98 ALA A N 1
ATOM 763 C CA . ALA A 1 98 ? -5.241 4.170 24.103 1.00 93.12 98 ALA A CA 1
ATOM 764 C C . ALA A 1 98 ? -3.739 4.495 23.980 1.00 93.12 98 ALA A C 1
ATOM 766 O O . ALA A 1 98 ? -3.062 4.658 24.995 1.00 93.12 98 ALA A O 1
ATOM 767 N N . GLN A 1 99 ? -3.200 4.566 22.758 1.00 91.19 99 GLN A N 1
ATOM 768 C CA . GLN A 1 99 ? -1.754 4.718 22.522 1.00 91.19 99 GLN A CA 1
ATOM 769 C C . GLN A 1 99 ? -1.319 6.184 22.384 1.00 91.19 99 GLN A C 1
ATOM 771 O O . GLN 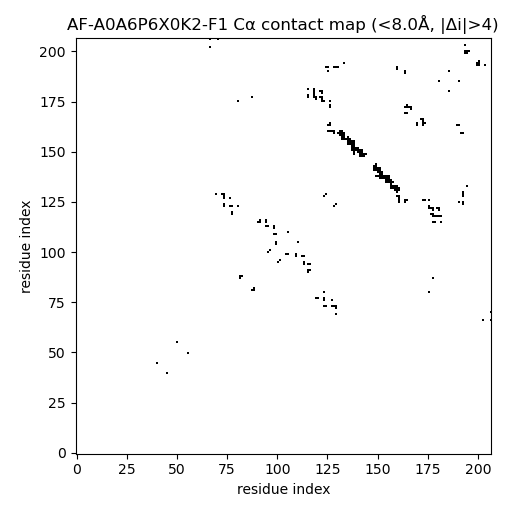A 1 99 ? -0.222 6.577 22.800 1.00 91.19 99 GLN A O 1
ATOM 776 N N . VAL A 1 100 ? -2.168 7.015 21.784 1.00 90.50 100 VAL A N 1
ATOM 777 C CA . VAL A 1 100 ? -1.868 8.413 21.455 1.00 90.50 100 VAL A CA 1
ATOM 778 C C . VAL A 1 100 ? -2.592 9.350 22.415 1.00 90.50 100 VAL A C 1
ATOM 780 O O . VAL A 1 100 ? -1.956 10.275 22.925 1.00 90.50 100 VAL A O 1
ATOM 783 N N . GLY A 1 101 ? -3.862 9.076 22.713 1.00 87.75 101 GLY A N 1
ATOM 784 C CA . GLY A 1 101 ? -4.745 9.984 23.446 1.00 87.75 101 GLY A CA 1
ATOM 785 C C . GLY A 1 101 ? -5.227 11.155 22.582 1.00 87.75 101 GLY A C 1
ATOM 786 O O . GLY A 1 101 ? -4.911 11.248 21.397 1.00 87.75 101 GLY A O 1
ATOM 787 N N . THR A 1 102 ? -5.987 12.074 23.179 1.00 85.69 102 THR A N 1
ATOM 788 C CA . THR A 1 102 ? -6.648 13.183 22.459 1.00 85.69 102 THR A CA 1
ATOM 789 C C . THR A 1 102 ? -5.835 14.474 22.392 1.00 85.69 102 THR A C 1
ATOM 791 O O . THR A 1 102 ? -6.127 15.344 21.575 1.00 85.69 102 THR A O 1
ATOM 794 N N . ASP A 1 103 ? -4.816 14.613 23.240 1.00 87.31 103 ASP A N 1
ATOM 795 C CA . ASP A 1 103 ? -4.173 15.909 23.501 1.00 87.31 103 ASP A CA 1
ATOM 796 C C . ASP A 1 103 ? -2.892 16.135 22.681 1.00 87.31 103 ASP A C 1
ATOM 798 O O . ASP A 1 103 ? -2.240 17.175 22.806 1.00 87.31 103 ASP A O 1
ATOM 802 N N . ARG A 1 104 ? -2.494 15.162 21.849 1.00 85.50 104 ARG A N 1
ATOM 803 C CA . ARG A 1 104 ? -1.251 15.213 21.069 1.00 85.50 104 ARG A CA 1
ATOM 804 C C . ARG A 1 104 ? -1.403 14.620 19.675 1.00 85.50 104 ARG A C 1
ATOM 806 O O . ARG A 1 104 ? -2.189 13.708 19.449 1.00 85.50 104 ARG A O 1
ATOM 813 N N . LEU A 1 105 ? -0.581 15.113 18.753 1.00 87.94 105 LEU A N 1
ATOM 814 C CA . LEU A 1 105 ? -0.424 14.513 17.432 1.00 87.94 105 LEU A CA 1
ATOM 815 C C . LEU A 1 105 ? 0.426 13.239 17.510 1.00 87.94 105 LEU A C 1
ATOM 817 O O . LEU A 1 105 ? 1.301 13.107 18.371 1.00 87.94 105 LEU A O 1
ATOM 821 N N . VAL A 1 106 ? 0.185 12.324 16.570 1.00 87.69 106 VAL A N 1
ATOM 822 C CA . VAL A 1 106 ? 1.004 11.122 16.380 1.00 87.69 106 VAL A CA 1
ATOM 823 C C . VAL A 1 106 ? 2.422 11.532 15.983 1.00 87.69 106 VAL A C 1
ATOM 825 O O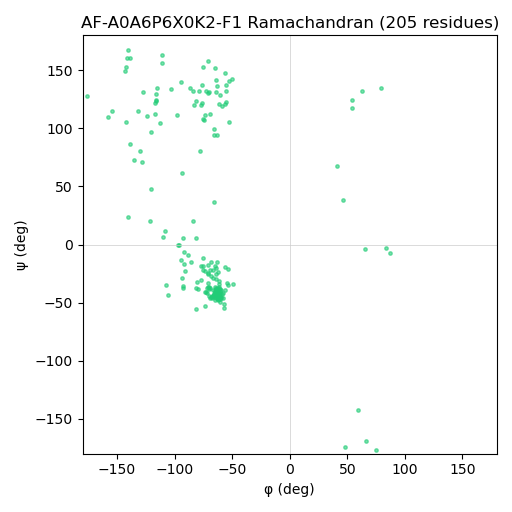 . VAL A 1 106 ? 2.612 12.410 15.143 1.00 87.69 106 VAL A O 1
ATOM 828 N N . ASN A 1 107 ? 3.421 10.888 16.581 1.00 86.19 107 ASN A N 1
ATOM 829 C CA . ASN A 1 107 ? 4.823 11.014 16.196 1.00 86.19 107 ASN A CA 1
ATOM 830 C C . ASN A 1 107 ? 5.321 9.705 15.563 1.00 86.19 107 ASN A C 1
ATOM 832 O O . ASN A 1 107 ? 4.714 8.651 15.746 1.00 86.19 107 ASN A O 1
ATOM 836 N N . GLU A 1 108 ? 6.446 9.759 14.846 1.00 82.81 108 GLU A N 1
ATOM 837 C CA . GLU A 1 108 ? 7.009 8.589 14.150 1.00 82.81 108 GLU A CA 1
ATOM 838 C C . GLU A 1 108 ? 7.264 7.408 15.097 1.00 82.81 108 GLU A C 1
ATOM 840 O O . GLU A 1 108 ? 6.964 6.265 14.769 1.00 82.81 108 GLU A O 1
ATOM 845 N N . HIS A 1 109 ? 7.747 7.679 16.313 1.00 80.81 109 HIS A N 1
ATOM 846 C CA . HIS A 1 109 ? 7.984 6.645 17.323 1.00 80.81 109 HIS A CA 1
ATOM 847 C C . HIS A 1 109 ? 6.698 5.982 17.836 1.00 80.81 109 HIS A C 1
ATOM 849 O O . HIS A 1 109 ? 6.729 4.830 18.249 1.00 80.81 109 HIS A O 1
ATOM 855 N N . GLY A 1 110 ? 5.572 6.695 17.830 1.00 81.25 110 GLY A N 1
ATOM 856 C CA . GLY A 1 110 ? 4.273 6.174 18.244 1.00 81.25 110 GLY A CA 1
ATOM 857 C C . GLY A 1 110 ? 3.646 5.247 17.206 1.00 81.25 110 GLY A C 1
ATOM 858 O O . GLY A 1 110 ? 2.831 4.406 17.576 1.00 81.25 110 GLY A O 1
ATOM 859 N N . LEU A 1 111 ? 4.056 5.343 15.934 1.00 83.62 111 LEU A N 1
ATOM 860 C CA . LEU A 1 111 ? 3.511 4.516 14.854 1.00 83.62 111 LEU A CA 1
ATOM 861 C C . LEU A 1 111 ? 3.764 3.025 15.078 1.00 83.62 111 LEU A C 1
ATOM 863 O O . LEU A 1 111 ? 2.908 2.217 14.735 1.00 83.62 111 LEU A O 1
ATOM 867 N N . SER A 1 112 ? 4.892 2.636 15.679 1.00 84.31 112 SER A N 1
ATOM 868 C CA . SER A 1 112 ? 5.184 1.220 15.946 1.00 84.31 112 SER A CA 1
ATOM 869 C C . SER A 1 112 ? 4.221 0.575 16.947 1.00 84.31 112 SER A C 1
ATOM 871 O O . SER A 1 112 ? 4.132 -0.647 16.993 1.00 84.31 112 SER A O 1
ATOM 873 N N . ASN A 1 113 ? 3.504 1.379 17.739 1.00 87.00 113 ASN A N 1
ATOM 874 C CA . ASN A 1 113 ? 2.554 0.894 18.740 1.00 87.00 113 ASN A CA 1
ATOM 875 C C . ASN A 1 113 ? 1.122 0.763 18.190 1.00 87.00 113 ASN A C 1
ATOM 877 O O . ASN A 1 113 ? 0.256 0.250 18.891 1.00 87.00 113 ASN A O 1
ATOM 881 N N . LEU A 1 114 ? 0.868 1.219 16.957 1.00 91.94 114 LEU A N 1
ATOM 882 C CA . LEU A 1 114 ? -0.445 1.181 16.301 1.00 91.94 114 LEU A CA 1
ATOM 883 C C . LEU A 1 114 ? -0.596 -0.081 15.442 1.00 91.94 114 LEU A C 1
ATOM 885 O O . LEU A 1 114 ? -0.693 -0.029 14.216 1.00 91.94 114 LEU A O 1
ATOM 889 N N . SER A 1 115 ? -0.519 -1.237 16.095 1.00 91.81 115 SER A N 1
ATOM 890 C CA . SER A 1 115 ? -0.532 -2.553 15.450 1.00 91.81 115 SER A CA 1
ATOM 891 C C . SER A 1 115 ? -1.782 -2.821 14.606 1.00 91.81 115 SER A C 1
ATOM 893 O O . SER A 1 115 ? -1.677 -3.336 13.494 1.00 91.81 115 SER A O 1
ATOM 895 N N . TYR A 1 116 ? -2.962 -2.439 15.089 1.00 94.06 116 TYR A N 1
ATOM 896 C CA . TYR A 1 116 ? -4.220 -2.652 14.388 1.00 94.06 116 TYR A CA 1
ATOM 897 C C . TYR A 1 116 ? -4.334 -1.726 13.177 1.00 94.06 116 TYR A C 1
ATOM 899 O O . TYR A 1 116 ? -4.776 -2.153 12.109 1.00 94.06 116 TYR A O 1
ATOM 907 N N . LEU A 1 117 ? -3.848 -0.488 13.287 1.00 93.56 117 LEU A N 1
ATOM 908 C CA . LEU A 1 117 ? -3.737 0.405 12.137 1.00 93.56 117 LEU A CA 1
ATOM 909 C C . LEU A 1 117 ? -2.797 -0.156 11.054 1.00 93.56 117 LEU A C 1
ATOM 911 O O . LEU A 1 117 ? -3.137 -0.110 9.871 1.00 93.56 117 LEU A O 1
ATOM 915 N N . HIS A 1 118 ? -1.657 -0.747 11.433 1.00 91.94 118 HIS A N 1
ATOM 916 C CA . HIS A 1 118 ? -0.768 -1.440 10.482 1.00 91.94 118 HIS A CA 1
ATOM 917 C C . HIS A 1 118 ? -1.453 -2.623 9.800 1.00 91.94 118 HIS A C 1
ATOM 919 O O . HIS A 1 118 ? -1.273 -2.832 8.597 1.00 91.94 118 HIS A O 1
ATOM 925 N N . ASN A 1 119 ? -2.274 -3.367 10.537 1.00 93.19 119 ASN A N 1
ATOM 926 C CA . ASN A 1 119 ? -3.060 -4.466 9.987 1.00 93.19 119 ASN A CA 1
ATOM 927 C C . ASN A 1 119 ? -4.090 -3.973 8.963 1.00 93.19 119 ASN A C 1
ATOM 929 O O . ASN A 1 119 ? -4.223 -4.569 7.897 1.00 93.19 119 ASN A O 1
ATOM 933 N N . ILE A 1 120 ? -4.764 -2.850 9.235 1.00 95.31 120 ILE A N 1
ATOM 934 C CA . ILE A 1 120 ? -5.695 -2.207 8.295 1.00 95.31 120 ILE A CA 1
ATOM 935 C C . ILE A 1 120 ? -4.975 -1.807 7.005 1.00 95.31 120 ILE A C 1
ATOM 937 O O . ILE A 1 120 ? -5.467 -2.088 5.911 1.00 95.31 120 ILE A O 1
ATOM 941 N N . ILE A 1 121 ? -3.806 -1.171 7.118 1.00 93.44 121 ILE A N 1
ATOM 942 C CA . ILE A 1 121 ? -3.007 -0.756 5.955 1.00 93.44 121 ILE A CA 1
ATOM 943 C C . ILE A 1 121 ? -2.558 -1.983 5.156 1.00 93.44 121 ILE A C 1
ATOM 945 O O . ILE A 1 121 ? -2.683 -1.996 3.930 1.00 93.44 121 ILE A O 1
ATOM 949 N N . SER A 1 122 ? -2.087 -3.027 5.840 1.00 92.56 122 SER A N 1
ATOM 950 C CA . SER A 1 122 ? -1.646 -4.280 5.217 1.00 92.56 122 SER A CA 1
ATOM 951 C C . SER A 1 122 ? -2.790 -4.974 4.478 1.00 92.56 122 SER A C 1
ATOM 953 O O . SER A 1 122 ? -2.639 -5.301 3.303 1.00 92.56 122 SER A O 1
ATOM 955 N N . GLU A 1 123 ? -3.958 -5.104 5.112 1.00 94.12 123 GLU A N 1
ATOM 956 C CA . GLU A 1 123 ? -5.162 -5.689 4.508 1.00 94.12 123 GLU A CA 1
ATOM 957 C C . GLU A 1 123 ? -5.652 -4.875 3.313 1.00 94.12 123 GLU A C 1
ATOM 959 O O . GLU A 1 123 ? -5.977 -5.429 2.261 1.00 94.12 123 GLU A O 1
ATOM 964 N N . LYS A 1 124 ? -5.630 -3.545 3.419 1.00 94.94 124 LYS A N 1
ATOM 965 C CA . LYS A 1 124 ? -5.972 -2.669 2.300 1.00 94.94 124 LYS A CA 1
ATOM 966 C C . LYS A 1 124 ? -5.007 -2.851 1.131 1.00 94.94 124 LYS A C 1
ATOM 968 O O . LYS A 1 124 ? -5.446 -2.901 -0.016 1.00 94.94 124 LYS A O 1
ATOM 973 N N . LEU A 1 125 ? -3.697 -2.887 1.385 1.00 93.50 125 LEU A N 1
ATOM 974 C CA . LEU A 1 125 ? -2.679 -3.049 0.339 1.00 93.50 125 LEU A CA 1
ATOM 975 C C . LEU A 1 125 ? -2.729 -4.440 -0.292 1.00 93.50 125 LEU A C 1
ATOM 977 O O . LEU A 1 125 ? -2.353 -4.606 -1.453 1.00 93.50 125 LEU A O 1
ATOM 981 N N . TRP A 1 126 ? -3.207 -5.414 0.469 1.00 91.88 126 TRP A N 1
ATOM 982 C CA . TRP A 1 126 ? -3.421 -6.768 0.016 1.00 91.88 126 TRP A CA 1
ATOM 983 C C . TRP A 1 126 ? -4.652 -6.876 -0.903 1.00 91.88 126 TRP A C 1
ATOM 985 O O . TRP A 1 126 ? -4.496 -7.303 -2.048 1.00 91.88 126 TRP A O 1
ATOM 995 N N . LEU A 1 127 ? -5.828 -6.389 -0.479 1.00 93.00 127 LEU A N 1
ATOM 996 C CA . LEU A 1 127 ? -7.062 -6.398 -1.286 1.00 93.00 127 LEU A CA 1
ATOM 997 C C . LEU A 1 127 ? -6.997 -5.463 -2.503 1.00 93.00 127 LEU A C 1
ATOM 999 O O . LEU A 1 127 ? -7.383 -5.833 -3.613 1.00 93.00 127 LEU A O 1
ATOM 1003 N N . TYR A 1 128 ? -6.522 -4.235 -2.281 1.00 94.25 128 TYR A N 1
ATOM 1004 C CA . TYR A 1 128 ? -6.512 -3.144 -3.257 1.00 94.25 128 TYR A CA 1
ATOM 1005 C C . TYR A 1 128 ? -5.101 -2.543 -3.371 1.00 94.25 128 TYR A C 1
ATOM 1007 O O . TYR A 1 128 ? -4.846 -1.415 -2.913 1.00 94.25 128 TYR A O 1
ATOM 1015 N N . PRO A 1 129 ? -4.147 -3.278 -3.973 1.00 92.88 129 PRO A N 1
ATOM 1016 C CA . PRO A 1 129 ? -2.813 -2.756 -4.238 1.00 92.88 129 PRO A CA 1
ATOM 1017 C C . PRO A 1 129 ? -2.888 -1.581 -5.221 1.00 92.88 129 PRO A C 1
ATOM 1019 O O . PRO A 1 129 ? -3.638 -1.617 -6.194 1.00 92.88 129 PRO A O 1
ATOM 1022 N N . ALA A 1 130 ? -2.066 -0.547 -5.011 1.00 93.69 130 ALA A N 1
ATOM 1023 C CA . ALA A 1 130 ? -2.027 0.616 -5.907 1.00 93.69 130 ALA A CA 1
ATOM 1024 C C . ALA A 1 130 ? -1.553 0.257 -7.333 1.00 93.69 130 ALA A C 1
ATOM 1026 O O . ALA A 1 130 ? -1.894 0.943 -8.293 1.00 93.69 130 ALA A O 1
ATOM 1027 N N . ALA A 1 131 ? -0.782 -0.827 -7.472 1.00 93.31 131 ALA A N 1
ATOM 1028 C CA . ALA A 1 131 ? -0.286 -1.343 -8.744 1.00 93.31 131 ALA A CA 1
ATOM 1029 C C . ALA A 1 131 ? -0.564 -2.859 -8.863 1.00 93.31 131 ALA A C 1
ATOM 1031 O O . ALA A 1 131 ? 0.342 -3.664 -8.639 1.00 93.31 131 ALA A O 1
ATOM 1032 N N . PRO A 1 132 ? -1.792 -3.281 -9.229 1.00 92.94 132 PRO A N 1
ATOM 1033 C CA . PRO A 1 132 ? -2.185 -4.697 -9.244 1.00 92.94 132 PRO A CA 1
ATOM 1034 C C . PRO A 1 132 ? -1.402 -5.566 -10.243 1.00 92.94 132 PRO A C 1
ATOM 1036 O O . PRO A 1 132 ? -1.353 -6.781 -10.071 1.00 92.94 132 PRO A O 1
ATOM 1039 N N . MET A 1 133 ? -0.771 -4.965 -11.261 1.00 93.88 133 MET A N 1
ATOM 1040 C CA . MET A 1 133 ? 0.084 -5.660 -12.239 1.00 93.88 133 MET A CA 1
ATOM 1041 C C . MET A 1 133 ? 1.590 -5.345 -12.112 1.00 93.88 133 MET A C 1
ATOM 1043 O O . MET A 1 133 ? 2.379 -5.766 -12.964 1.00 93.88 133 MET A O 1
ATOM 1047 N N . LEU A 1 134 ? 1.988 -4.593 -11.074 1.00 92.50 134 LEU A N 1
ATOM 1048 C CA . LEU A 1 134 ? 3.302 -3.944 -10.953 1.00 92.50 134 LEU A CA 1
ATOM 1049 C C . LEU A 1 134 ? 3.712 -3.165 -12.221 1.00 92.50 134 LEU A C 1
ATOM 1051 O O . LEU A 1 134 ? 2.937 -2.967 -13.157 1.00 92.50 134 LEU A O 1
ATOM 1055 N N . VAL A 1 135 ? 4.941 -2.649 -12.229 1.00 91.56 135 VAL A N 1
ATOM 1056 C CA . VAL A 1 135 ? 5.527 -2.032 -13.423 1.00 91.56 135 VAL A CA 1
ATOM 1057 C C . VAL A 1 135 ? 6.023 -3.145 -14.356 1.00 91.56 135 VAL A C 1
ATOM 1059 O O . VAL A 1 135 ? 6.731 -4.038 -13.878 1.00 91.56 135 VAL A O 1
ATOM 1062 N N . PRO A 1 136 ? 5.704 -3.104 -15.665 1.00 92.50 136 PRO A N 1
ATOM 1063 C CA . PRO A 1 136 ? 6.182 -4.099 -16.619 1.00 92.50 136 PRO A CA 1
ATOM 1064 C C . PRO A 1 136 ? 7.710 -4.230 -16.614 1.00 92.50 136 PRO A C 1
ATOM 1066 O O . PRO A 1 136 ? 8.432 -3.229 -16.586 1.00 92.50 136 PRO A O 1
ATOM 1069 N N . ASN A 1 137 ? 8.204 -5.468 -16.665 1.00 90.19 137 ASN A N 1
ATOM 1070 C CA . ASN A 1 137 ? 9.633 -5.775 -16.706 1.00 90.19 137 ASN A CA 1
ATOM 1071 C C . ASN A 1 137 ? 9.992 -6.482 -18.012 1.00 90.19 137 ASN A C 1
ATOM 1073 O O . ASN A 1 137 ? 9.479 -7.560 -18.302 1.00 90.19 137 ASN A O 1
ATOM 1077 N N . GLU A 1 138 ? 10.913 -5.907 -18.775 1.00 92.25 138 GLU A N 1
ATOM 1078 C CA . GLU A 1 138 ? 11.471 -6.544 -19.967 1.00 92.25 138 GLU A CA 1
ATOM 1079 C C . GLU A 1 138 ? 12.620 -7.483 -19.581 1.00 92.25 138 GLU A C 1
ATOM 1081 O O . GLU A 1 138 ? 13.509 -7.114 -18.808 1.00 92.25 138 GLU A O 1
ATOM 1086 N N . GLN A 1 139 ? 12.610 -8.706 -20.111 1.00 90.69 139 GLN A N 1
ATOM 1087 C CA . GLN A 1 139 ? 13.666 -9.678 -19.838 1.00 90.69 139 GLN A CA 1
ATOM 1088 C C . GLN A 1 139 ? 14.943 -9.370 -20.620 1.00 90.69 139 GLN A C 1
ATOM 1090 O O . GLN A 1 139 ? 14.955 -9.374 -21.851 1.00 90.69 139 GLN A O 1
ATOM 1095 N N . SER A 1 140 ? 16.048 -9.180 -19.897 1.00 89.75 140 SER A N 1
ATOM 1096 C CA . SER A 1 140 ? 17.364 -8.921 -20.497 1.00 89.75 140 SER A CA 1
ATOM 1097 C C . SER A 1 140 ? 18.000 -10.152 -21.145 1.00 89.75 140 SER A C 1
ATOM 1099 O O . SER A 1 140 ? 18.854 -9.994 -22.014 1.00 89.75 140 SER A O 1
ATOM 1101 N N . ASN A 1 141 ? 17.605 -11.358 -20.728 1.00 91.62 141 ASN A N 1
ATOM 1102 C CA . ASN A 1 141 ? 18.145 -12.635 -21.193 1.00 91.62 141 ASN A CA 1
ATOM 1103 C C . ASN A 1 141 ? 17.016 -13.650 -21.388 1.00 91.62 141 ASN A C 1
ATOM 1105 O O . ASN A 1 141 ? 15.952 -13.508 -20.787 1.00 91.62 141 ASN A O 1
ATOM 1109 N N . ASP A 1 142 ? 17.286 -14.693 -22.171 1.00 92.69 142 ASP A N 1
ATOM 1110 C CA . ASP A 1 142 ? 16.401 -15.852 -22.262 1.00 92.69 142 ASP A CA 1
ATOM 1111 C C . ASP A 1 142 ? 16.337 -16.561 -20.902 1.00 92.69 142 ASP A C 1
ATOM 1113 O O . ASP A 1 142 ? 17.369 -16.834 -20.280 1.00 92.69 142 ASP A O 1
ATOM 1117 N N . TYR A 1 143 ? 15.128 -16.865 -20.435 1.00 90.25 143 TYR A N 1
ATOM 1118 C CA . TYR A 1 143 ? 14.904 -17.506 -19.139 1.00 90.25 143 TYR A CA 1
ATOM 1119 C C . TYR A 1 143 ? 13.765 -18.531 -19.203 1.00 90.25 143 TYR A C 1
ATOM 1121 O O . TYR A 1 143 ? 12.945 -18.506 -20.120 1.00 90.25 143 TYR A O 1
ATOM 1129 N N . LYS A 1 144 ? 13.713 -19.453 -18.234 1.00 92.31 144 LYS A N 1
ATOM 1130 C CA . LYS A 1 144 ? 12.632 -20.440 -18.102 1.00 92.31 144 LYS A CA 1
ATOM 1131 C C . LYS A 1 144 ? 11.855 -20.233 -16.806 1.00 92.31 144 LYS A C 1
ATOM 1133 O O . LYS A 1 144 ? 12.451 -20.302 -15.737 1.00 92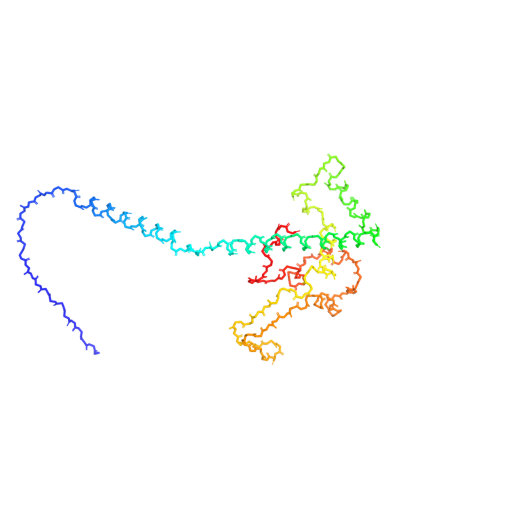.31 144 LYS A O 1
ATOM 1138 N N . ILE A 1 145 ? 10.539 -20.053 -16.896 1.00 90.56 145 ILE A N 1
ATOM 1139 C CA . ILE A 1 145 ? 9.633 -19.973 -15.734 1.00 90.56 145 ILE A CA 1
ATOM 1140 C C . ILE A 1 145 ? 8.672 -21.153 -15.801 1.00 90.56 145 ILE A C 1
ATOM 1142 O O . ILE A 1 145 ? 8.002 -21.301 -16.814 1.00 90.56 145 ILE A O 1
ATOM 1146 N N . GLU A 1 146 ? 8.612 -21.994 -14.763 1.00 89.88 146 GLU A N 1
ATOM 1147 C CA . GLU A 1 146 ? 7.663 -23.123 -14.661 1.00 89.88 146 GLU A CA 1
ATOM 1148 C C . GLU A 1 146 ? 7.567 -23.989 -15.940 1.00 89.88 146 GLU A C 1
ATOM 1150 O O . GLU A 1 146 ? 6.497 -24.423 -16.357 1.00 89.88 146 GLU A O 1
ATOM 1155 N N . GLY A 1 147 ? 8.704 -24.210 -16.612 1.00 92.31 147 GLY A N 1
ATOM 1156 C CA . GLY A 1 147 ? 8.787 -24.991 -17.854 1.00 92.31 147 GLY A CA 1
ATOM 1157 C C . GLY A 1 147 ? 8.537 -24.214 -19.155 1.00 92.31 147 GLY A C 1
ATOM 1158 O O . GLY A 1 147 ? 8.798 -24.753 -20.232 1.00 92.31 147 GLY A O 1
ATOM 1159 N N . TYR A 1 148 ? 8.124 -22.948 -19.090 1.00 93.44 148 TYR A N 1
ATOM 1160 C CA . TYR A 1 148 ? 7.940 -22.073 -20.250 1.00 93.44 148 TYR A CA 1
ATOM 1161 C C . TYR A 1 148 ? 9.238 -21.364 -20.634 1.00 93.44 148 TYR A C 1
ATOM 1163 O O . TYR A 1 148 ? 9.922 -20.807 -19.778 1.00 93.44 148 TYR A O 1
ATOM 1171 N N . ASN A 1 149 ? 9.561 -21.344 -21.930 1.00 94.94 149 ASN A N 1
ATOM 1172 C CA . ASN A 1 149 ? 10.668 -20.549 -22.464 1.00 94.94 149 ASN A CA 1
ATOM 1173 C C . ASN A 1 149 ? 10.220 -19.100 -22.656 1.00 94.94 149 ASN A C 1
ATOM 1175 O O . ASN A 1 149 ? 9.273 -18.845 -23.398 1.00 94.94 149 ASN A O 1
ATOM 1179 N N . ILE A 1 150 ? 10.933 -18.168 -22.034 1.00 94.75 150 ILE A N 1
ATOM 1180 C CA . ILE A 1 150 ? 10.705 -16.730 -22.142 1.00 94.75 150 ILE A CA 1
ATOM 1181 C C . ILE A 1 150 ? 11.906 -16.122 -22.865 1.00 94.75 150 ILE A C 1
ATOM 1183 O O . ILE A 1 150 ? 12.981 -16.011 -22.270 1.00 94.75 150 ILE A O 1
ATOM 1187 N N . PRO A 1 151 ? 11.755 -15.752 -24.146 1.00 95.56 151 PRO A N 1
ATOM 1188 C CA . PRO A 1 151 ? 12.815 -15.094 -24.893 1.00 95.56 151 PRO A CA 1
ATOM 1189 C C . PRO A 1 151 ? 13.149 -13.716 -24.315 1.00 95.56 151 PRO A C 1
ATOM 1191 O O . PRO A 1 151 ? 12.279 -13.012 -23.785 1.00 95.56 151 PRO A O 1
ATOM 1194 N N . ARG A 1 152 ? 14.396 -13.290 -24.498 1.00 96.00 152 ARG A N 1
ATOM 1195 C CA . ARG A 1 152 ? 14.839 -11.913 -24.287 1.00 96.00 152 ARG A CA 1
ATOM 1196 C C . ARG A 1 152 ? 13.923 -10.926 -25.020 1.00 96.00 152 ARG A C 1
ATOM 1198 O O . ARG A 1 152 ? 13.492 -11.178 -26.142 1.00 96.00 152 ARG A O 1
ATOM 1205 N N . GLY A 1 153 ? 13.667 -9.781 -24.393 1.00 94.25 153 GLY A N 1
ATOM 1206 C CA . GLY A 1 153 ? 12.786 -8.737 -24.922 1.00 94.25 153 GLY A CA 1
ATOM 1207 C C . GLY A 1 153 ? 11.302 -8.972 -24.631 1.00 94.25 153 GLY A C 1
ATOM 1208 O O . GLY A 1 153 ? 10.472 -8.125 -24.950 1.00 94.25 153 GLY A O 1
ATOM 1209 N N . THR A 1 154 ? 10.943 -10.095 -23.997 1.00 95.56 154 THR A N 1
ATOM 1210 C CA . THR A 1 154 ? 9.566 -10.325 -23.543 1.00 95.56 154 THR A CA 1
ATOM 1211 C C . THR A 1 154 ? 9.236 -9.400 -22.373 1.00 95.56 154 THR A C 1
ATOM 1213 O O . THR A 1 154 ? 9.985 -9.333 -21.394 1.00 95.56 154 THR A O 1
ATOM 1216 N N . ILE A 1 155 ? 8.090 -8.721 -22.455 1.00 94.38 155 ILE A N 1
ATOM 1217 C CA . ILE A 1 155 ? 7.533 -7.921 -21.363 1.00 94.38 155 ILE A CA 1
ATOM 1218 C C . ILE A 1 155 ? 6.754 -8.845 -20.424 1.00 94.38 155 ILE A C 1
ATOM 1220 O O . ILE A 1 155 ? 5.782 -9.478 -20.832 1.00 94.38 155 ILE A O 1
ATOM 1224 N N . LEU A 1 156 ? 7.162 -8.895 -19.159 1.00 91.81 156 LEU A N 1
ATOM 1225 C CA . LEU A 1 156 ? 6.471 -9.617 -18.097 1.00 91.81 156 LEU A CA 1
ATOM 1226 C C . LEU A 1 156 ? 5.687 -8.649 -17.214 1.00 91.81 156 LEU A C 1
ATOM 1228 O O . LEU A 1 156 ? 6.211 -7.623 -16.774 1.00 91.81 156 LEU A O 1
ATOM 1232 N N . LEU A 1 157 ? 4.439 -9.016 -16.929 1.00 92.88 157 LEU A N 1
ATOM 1233 C CA . LEU A 1 157 ? 3.578 -8.342 -15.966 1.00 92.88 157 LEU A CA 1
ATOM 1234 C C . LEU A 1 157 ? 3.272 -9.319 -14.834 1.00 92.88 157 LEU A C 1
ATOM 1236 O O . LEU A 1 157 ? 2.866 -10.454 -15.083 1.00 92.88 157 LEU A O 1
ATOM 1240 N N . VAL A 1 158 ? 3.464 -8.878 -13.594 1.00 91.38 158 VAL A N 1
ATOM 1241 C CA . VAL A 1 158 ? 3.218 -9.705 -12.409 1.00 91.38 158 VAL A CA 1
ATOM 1242 C C . VAL A 1 158 ? 1.845 -9.348 -11.871 1.00 91.38 158 VAL A C 1
ATOM 1244 O O . VAL A 1 158 ? 1.651 -8.251 -11.356 1.00 91.38 158 VAL A O 1
ATOM 1247 N N . ASN A 1 159 ? 0.887 -10.267 -11.979 1.00 93.00 159 ASN A N 1
ATOM 1248 C CA . ASN A 1 159 ? -0.459 -10.057 -11.455 1.00 93.00 159 ASN A CA 1
ATOM 1249 C C . ASN A 1 159 ? -0.486 -10.256 -9.930 1.00 93.00 159 ASN A C 1
ATOM 1251 O O . ASN A 1 159 ? -0.855 -11.319 -9.434 1.00 93.00 159 ASN A O 1
ATOM 1255 N N . VAL A 1 160 ? -0.069 -9.226 -9.195 1.00 92.06 160 VAL A N 1
ATOM 1256 C CA . VAL A 1 160 ? -0.045 -9.210 -7.725 1.00 92.06 160 VAL A CA 1
ATOM 1257 C C . VAL A 1 160 ? -1.436 -9.412 -7.150 1.00 92.06 160 VAL A C 1
ATOM 1259 O O . VAL A 1 160 ? -1.587 -10.148 -6.183 1.00 92.06 160 VAL A O 1
ATOM 1262 N N . TRP A 1 161 ? -2.456 -8.820 -7.772 1.00 91.81 161 TRP A N 1
ATOM 1263 C CA . TRP A 1 161 ? -3.834 -8.997 -7.324 1.00 91.81 161 TRP A CA 1
ATOM 1264 C C . TRP A 1 161 ? -4.260 -10.470 -7.357 1.00 91.81 161 TRP A C 1
ATOM 1266 O O . TRP A 1 161 ? -4.790 -10.968 -6.372 1.00 91.81 161 TRP A O 1
ATOM 1276 N N . ALA A 1 162 ? -3.953 -11.203 -8.432 1.00 91.25 162 ALA A N 1
ATOM 1277 C CA . ALA A 1 162 ? -4.257 -12.634 -8.503 1.00 91.25 162 ALA A CA 1
ATOM 1278 C C . ALA A 1 162 ? -3.467 -13.465 -7.479 1.00 91.25 162 ALA A C 1
ATOM 1280 O O . ALA A 1 162 ? -4.013 -14.415 -6.929 1.00 91.25 162 ALA A O 1
ATOM 1281 N N . VAL A 1 163 ? -2.208 -13.102 -7.203 1.00 89.25 163 VAL A N 1
ATOM 1282 C CA . VAL A 1 163 ? -1.391 -13.766 -6.169 1.00 89.25 163 VAL A CA 1
ATOM 1283 C C . VAL A 1 163 ? -1.974 -13.534 -4.776 1.00 89.25 163 VAL A C 1
ATOM 1285 O O . VAL A 1 163 ? -2.033 -14.458 -3.969 1.00 89.25 163 VAL A O 1
ATOM 1288 N N . HIS A 1 164 ? -2.411 -12.309 -4.485 1.00 89.12 164 HIS A N 1
ATOM 1289 C CA . HIS A 1 164 ? -3.075 -11.999 -3.226 1.00 89.12 164 HIS A CA 1
ATOM 1290 C C . HIS A 1 164 ? -4.410 -12.747 -3.127 1.00 89.12 164 HIS A C 1
ATOM 1292 O O . HIS A 1 164 ? -4.686 -13.343 -2.105 1.00 89.12 164 HIS A O 1
ATOM 1298 N N . MET A 1 165 ? -5.190 -12.840 -4.202 1.00 88.88 165 MET A N 1
ATOM 1299 C CA . MET A 1 165 ? -6.523 -13.453 -4.175 1.00 88.88 165 MET A CA 1
ATOM 1300 C C . MET A 1 165 ? -6.548 -14.991 -4.259 1.00 88.88 165 MET A C 1
ATOM 1302 O O . MET A 1 165 ? -7.631 -15.562 -4.379 1.00 88.88 165 MET A O 1
ATOM 1306 N N . ASP A 1 166 ? -5.402 -15.682 -4.229 1.00 89.69 166 ASP A N 1
ATOM 1307 C CA . ASP A 1 166 ? -5.358 -17.143 -4.376 1.00 89.69 166 ASP A CA 1
ATOM 1308 C C . ASP A 1 166 ? -5.962 -17.858 -3.145 1.00 89.69 166 ASP A C 1
ATOM 1310 O O . ASP A 1 166 ? -5.351 -17.839 -2.068 1.00 89.69 166 ASP A O 1
ATOM 1314 N N . PRO A 1 167 ? -7.117 -18.547 -3.281 1.00 89.12 167 PRO A N 1
ATOM 1315 C CA . PRO A 1 167 ? -7.770 -19.235 -2.167 1.00 89.12 167 PRO A CA 1
ATOM 1316 C C . PRO A 1 167 ? -6.979 -20.448 -1.653 1.00 89.12 167 PRO A C 1
ATOM 1318 O O . PRO A 1 167 ? -7.259 -20.950 -0.567 1.00 89.12 167 PRO A O 1
ATOM 1321 N N . ASN A 1 168 ? -5.987 -20.936 -2.406 1.00 88.94 168 ASN A N 1
ATOM 1322 C CA . ASN A 1 168 ? -5.091 -21.994 -1.933 1.00 88.94 168 ASN A CA 1
ATOM 1323 C C . ASN A 1 168 ? -4.035 -21.461 -0.954 1.00 88.94 168 ASN A C 1
ATOM 1325 O O . ASN A 1 168 ? -3.414 -22.240 -0.229 1.00 88.94 168 ASN A O 1
ATOM 1329 N N . VAL A 1 169 ? -3.809 -20.144 -0.951 1.00 84.88 169 VAL A N 1
ATOM 1330 C CA . VAL A 1 169 ? -2.809 -19.470 -0.114 1.00 84.88 169 VAL A CA 1
ATOM 1331 C C . VAL A 1 169 ? -3.470 -18.681 1.016 1.00 84.88 169 VAL A C 1
ATOM 1333 O O . VAL A 1 169 ? -2.913 -18.621 2.117 1.00 84.88 169 VAL A O 1
ATOM 1336 N N . TRP A 1 170 ? -4.646 -18.102 0.763 1.00 84.88 170 TRP A N 1
ATOM 1337 C CA . TRP A 1 170 ? -5.349 -17.210 1.680 1.00 84.88 170 TRP A CA 1
ATOM 1338 C C . TRP A 1 170 ? -6.790 -17.655 1.922 1.00 84.88 170 TRP A C 1
ATOM 1340 O O . TRP A 1 170 ? -7.544 -17.894 0.985 1.00 84.88 170 TRP A O 1
ATOM 1350 N N . ASP A 1 171 ? -7.184 -17.710 3.194 1.00 85.25 171 ASP A N 1
ATOM 1351 C CA . ASP A 1 171 ? -8.572 -17.976 3.578 1.00 85.25 171 ASP A CA 1
ATOM 1352 C C . ASP A 1 171 ? -9.455 -16.738 3.372 1.00 85.25 171 ASP A C 1
ATOM 1354 O O . ASP A 1 171 ? -9.048 -15.638 3.728 1.00 85.25 171 ASP A O 1
ATOM 1358 N N . ASP A 1 172 ? -10.659 -16.905 2.824 1.00 88.19 172 ASP A N 1
ATOM 1359 C CA . ASP A 1 172 ? -11.604 -15.823 2.498 1.00 88.19 172 ASP A CA 1
ATOM 1360 C C . ASP A 1 172 ? -10.928 -14.578 1.886 1.00 88.19 172 ASP A C 1
ATOM 1362 O O . ASP A 1 172 ? -10.840 -13.517 2.526 1.00 88.19 172 ASP A O 1
ATOM 1366 N N . PRO A 1 173 ? -10.387 -14.702 0.661 1.00 86.19 173 PRO A N 1
ATOM 1367 C CA . PRO A 1 173 ? -9.519 -13.678 0.126 1.00 86.19 173 PRO A CA 1
ATOM 1368 C C . PRO A 1 173 ? -10.247 -12.407 -0.341 1.00 86.19 173 PRO A C 1
ATOM 1370 O O . PRO A 1 173 ? -9.633 -11.389 -0.623 1.00 86.19 173 PRO A O 1
ATOM 1373 N N . THR A 1 174 ? -11.568 -12.431 -0.448 1.00 90.50 174 THR A N 1
ATOM 1374 C CA . THR A 1 174 ? -12.327 -11.290 -0.977 1.00 90.50 174 THR A CA 1
ATOM 1375 C C . THR A 1 174 ? -12.840 -10.347 0.104 1.00 90.50 174 THR A C 1
ATOM 1377 O O . 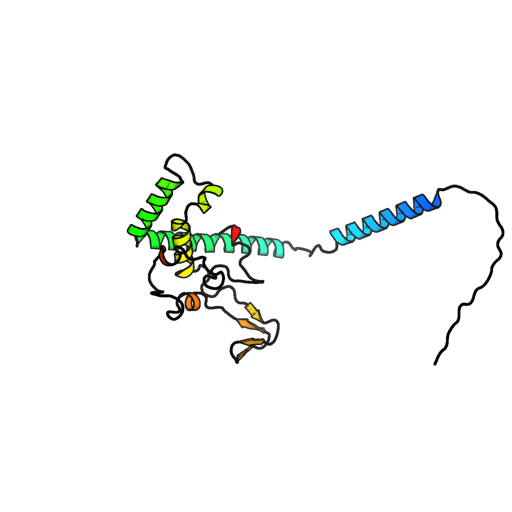THR A 1 174 ? -13.297 -9.248 -0.206 1.00 90.50 174 THR A O 1
ATOM 1380 N N . SER A 1 175 ? -12.793 -10.776 1.363 1.00 92.81 175 SER A N 1
ATOM 1381 C CA . SER A 1 175 ? -13.343 -10.033 2.493 1.00 92.81 175 SER A CA 1
ATOM 1382 C C . SER A 1 175 ? -12.280 -9.169 3.164 1.00 92.81 175 SER A C 1
ATOM 1384 O O . SER A 1 175 ? -11.157 -9.619 3.382 1.00 92.81 175 SER A O 1
ATOM 1386 N N . PHE A 1 176 ? -12.659 -7.949 3.550 1.00 95.31 176 PHE A N 1
ATOM 1387 C CA . PHE A 1 176 ? -11.814 -7.056 4.340 1.00 95.31 176 PHE A CA 1
ATOM 1388 C C . PHE A 1 176 ? -11.761 -7.506 5.796 1.00 95.31 176 PHE A C 1
ATOM 1390 O O . PHE A 1 176 ? -12.746 -7.395 6.526 1.00 95.31 176 PHE A O 1
ATOM 1397 N N . LYS A 1 177 ? -10.605 -8.040 6.199 1.00 92.94 177 LYS A N 1
ATOM 1398 C CA . LYS A 1 177 ? -10.343 -8.573 7.538 1.00 92.94 177 LYS A CA 1
ATOM 1399 C C . LYS A 1 177 ? -8.946 -8.165 8.009 1.00 92.94 177 LYS A C 1
ATOM 1401 O O . LYS A 1 177 ? -8.008 -8.942 7.842 1.00 92.94 177 LYS A O 1
ATOM 1406 N N . PRO A 1 178 ? -8.769 -6.980 8.620 1.00 93.94 178 PRO A N 1
ATOM 1407 C CA . PRO A 1 178 ? -7.480 -6.567 9.184 1.00 93.94 178 PRO A CA 1
ATOM 1408 C C . PRO A 1 178 ? -6.842 -7.629 10.088 1.00 93.94 178 PRO A C 1
ATOM 1410 O O . PRO A 1 178 ? -5.630 -7.822 10.074 1.00 93.94 178 PRO A O 1
ATOM 1413 N N . GLU A 1 179 ? -7.662 -8.386 10.815 1.00 92.06 179 GLU A N 1
ATOM 1414 C CA . GLU A 1 179 ? -7.252 -9.494 11.680 1.00 92.06 179 GLU A CA 1
ATOM 1415 C C . GLU A 1 179 ? -6.447 -10.581 10.938 1.00 92.06 179 GLU A C 1
ATOM 1417 O O . GLU A 1 179 ? -5.688 -11.314 11.565 1.00 92.06 179 GLU A O 1
ATOM 1422 N N . ARG A 1 180 ? -6.523 -10.652 9.600 1.00 89.38 180 ARG A N 1
ATOM 1423 C CA . ARG A 1 180 ? -5.665 -11.508 8.762 1.00 89.38 180 ARG A CA 1
ATOM 1424 C C . ARG A 1 180 ? -4.186 -11.274 9.028 1.00 89.38 180 ARG A C 1
ATOM 1426 O O . ARG A 1 180 ? -3.408 -12.216 8.948 1.00 89.38 180 ARG A O 1
ATOM 1433 N N . PHE A 1 181 ? -3.806 -10.037 9.322 1.00 88.06 181 PHE A N 1
ATOM 1434 C CA . PHE A 1 181 ? -2.428 -9.638 9.575 1.00 88.06 181 PHE A CA 1
ATOM 1435 C C . PHE A 1 181 ? -2.080 -9.601 11.072 1.00 88.06 181 PHE A C 1
ATOM 1437 O O . PHE A 1 181 ? -0.928 -9.362 11.431 1.00 88.06 181 PHE A O 1
ATOM 1444 N N . GLU A 1 182 ? -3.028 -9.920 11.958 1.00 86.25 182 GLU A N 1
ATOM 1445 C CA . GLU A 1 182 ? -2.800 -9.967 13.401 1.00 86.25 182 GLU A CA 1
ATOM 1446 C C . GLU A 1 182 ? -1.928 -11.164 13.798 1.00 86.25 182 GLU A C 1
ATOM 1448 O O . GLU A 1 182 ? -2.157 -12.300 13.386 1.00 86.25 182 GLU A O 1
ATOM 1453 N N . GLY A 1 183 ? -0.879 -10.916 14.589 1.00 69.00 183 GLY A N 1
ATOM 1454 C CA . GLY A 1 183 ? 0.039 -11.963 15.056 1.00 69.00 183 GLY A CA 1
ATOM 1455 C C . GLY A 1 183 ? 0.869 -12.634 13.952 1.00 69.00 183 GLY A C 1
ATOM 1456 O O . GLY A 1 183 ? 1.748 -13.445 14.253 1.00 69.00 183 GLY A O 1
ATOM 1457 N N . LEU A 1 184 ? 0.649 -12.285 12.682 1.00 61.88 184 LEU A N 1
ATOM 1458 C CA . LEU A 1 184 ? 1.500 -12.709 11.589 1.00 61.88 184 LEU A CA 1
ATOM 1459 C C . LEU A 1 184 ? 2.770 -11.865 11.600 1.00 61.88 184 LEU A C 1
ATOM 1461 O O . LEU A 1 184 ? 2.751 -10.661 11.359 1.00 61.88 184 LEU A O 1
ATOM 1465 N N . GLN A 1 185 ? 3.917 -12.529 11.747 1.00 56.31 185 GLN A N 1
ATOM 1466 C CA . GLN A 1 185 ? 5.094 -12.035 11.046 1.00 56.31 185 GLN A CA 1
ATOM 1467 C C . GLN A 1 185 ? 4.795 -12.216 9.565 1.00 56.31 185 GLN A C 1
ATOM 1469 O O . GLN A 1 185 ? 4.931 -13.322 9.039 1.00 56.31 185 GLN A O 1
ATOM 1474 N N . VAL A 1 186 ? 4.272 -11.166 8.929 1.00 56.53 186 VAL A N 1
ATOM 1475 C CA . VAL A 1 186 ? 3.977 -11.162 7.498 1.00 56.53 186 VAL A CA 1
ATOM 1476 C C . VAL A 1 186 ? 5.248 -11.595 6.800 1.00 56.53 186 VAL A C 1
ATOM 1478 O O . VAL A 1 186 ? 6.231 -10.855 6.768 1.00 56.53 186 VAL A O 1
ATOM 1481 N N . GLN A 1 187 ? 5.270 -12.835 6.310 1.00 55.66 187 GLN A N 1
ATOM 1482 C CA . GLN A 1 187 ? 6.430 -13.281 5.567 1.00 55.66 187 GLN A CA 1
ATOM 1483 C C . GLN A 1 187 ? 6.545 -12.346 4.361 1.00 55.66 187 GLN A C 1
ATOM 1485 O O . GLN A 1 187 ? 5.548 -12.184 3.651 1.00 55.66 187 GLN A O 1
ATOM 1490 N N . PRO A 1 188 ? 7.719 -11.742 4.109 1.00 53.53 188 PRO A N 1
ATOM 1491 C CA . PRO A 1 188 ? 7.896 -10.787 3.015 1.00 53.53 188 PRO A CA 1
ATOM 1492 C C . PRO A 1 188 ? 7.466 -11.333 1.645 1.00 53.53 188 PRO A C 1
ATOM 1494 O O . PRO A 1 188 ? 7.170 -10.572 0.735 1.00 53.53 188 PRO A O 1
ATOM 1497 N N . SER A 1 189 ? 7.409 -12.661 1.501 1.00 59.00 189 SER A N 1
ATOM 1498 C CA . SER A 1 189 ? 6.968 -13.367 0.298 1.00 59.00 189 SER A CA 1
ATOM 1499 C C . SER A 1 189 ? 5.454 -13.362 0.063 1.00 59.00 189 SER A C 1
ATOM 1501 O O . SER A 1 189 ? 5.028 -13.645 -1.053 1.00 59.00 189 SER A O 1
ATOM 1503 N N . LYS A 1 190 ? 4.635 -13.084 1.084 1.00 70.56 190 LYS A N 1
ATOM 1504 C CA . LYS A 1 190 ? 3.170 -13.196 1.007 1.00 70.56 190 LYS A CA 1
ATOM 1505 C C . LYS A 1 190 ? 2.474 -11.884 0.641 1.00 70.56 190 LYS A C 1
ATOM 1507 O O . LYS A 1 190 ? 1.410 -11.919 0.033 1.00 70.56 190 LYS A O 1
ATOM 1512 N N . LEU A 1 191 ? 3.071 -10.746 0.986 1.00 83.56 191 LEU A N 1
ATOM 1513 C CA . LEU A 1 191 ? 2.537 -9.414 0.704 1.00 83.56 191 LEU A CA 1
ATOM 1514 C C . LEU A 1 191 ? 3.591 -8.617 -0.073 1.00 83.56 191 LEU A C 1
ATOM 1516 O O . LEU A 1 191 ? 4.620 -8.249 0.486 1.00 83.56 191 LEU A O 1
ATOM 1520 N N . ILE A 1 192 ? 3.332 -8.343 -1.356 1.00 88.94 192 ILE A N 1
ATOM 1521 C CA . ILE A 1 192 ? 4.293 -7.684 -2.268 1.00 88.94 192 ILE A CA 1
ATOM 1522 C C . ILE A 1 192 ? 3.778 -6.357 -2.873 1.00 88.94 192 ILE A C 1
ATOM 1524 O O . ILE A 1 192 ? 3.917 -6.128 -4.078 1.00 88.94 192 ILE A O 1
ATOM 1528 N N . PRO A 1 193 ? 3.213 -5.431 -2.070 1.00 88.19 193 PRO A N 1
ATOM 1529 C CA . PRO A 1 193 ? 2.563 -4.212 -2.560 1.00 88.19 193 PRO A CA 1
ATOM 1530 C C . PRO A 1 193 ? 3.544 -3.232 -3.209 1.00 88.19 193 PRO A C 1
ATOM 1532 O O . PRO A 1 193 ? 3.152 -2.405 -4.028 1.00 88.19 193 PRO A O 1
ATOM 1535 N N . PHE A 1 194 ? 4.828 -3.354 -2.872 1.00 91.38 194 PHE A N 1
ATOM 1536 C CA . PHE A 1 194 ? 5.916 -2.528 -3.387 1.00 91.38 194 PHE A CA 1
ATOM 1537 C C . PHE A 1 194 ? 6.839 -3.289 -4.351 1.00 91.38 194 PHE A C 1
ATOM 1539 O O . PHE A 1 194 ? 7.913 -2.794 -4.697 1.00 91.38 194 PHE A O 1
ATOM 1546 N N . GLY A 1 195 ? 6.439 -4.486 -4.793 1.00 89.50 195 GLY A N 1
ATOM 1547 C CA . GLY A 1 195 ? 7.304 -5.391 -5.545 1.00 89.50 195 GLY A CA 1
ATOM 1548 C C . GLY A 1 195 ? 8.477 -5.914 -4.709 1.00 89.50 195 GLY A C 1
ATOM 1549 O O . GLY A 1 195 ? 8.524 -5.748 -3.492 1.00 89.50 195 GLY A O 1
ATOM 1550 N N . MET A 1 196 ? 9.434 -6.563 -5.371 1.00 87.69 196 MET A N 1
ATOM 1551 C CA . MET A 1 196 ? 10.602 -7.166 -4.726 1.00 87.69 196 MET A CA 1
ATOM 1552 C C . MET A 1 196 ? 11.873 -6.952 -5.558 1.00 87.69 196 MET A C 1
ATOM 1554 O O . MET A 1 196 ? 11.825 -6.575 -6.731 1.00 87.69 196 MET A O 1
ATOM 1558 N N . GLU A 1 197 ? 13.017 -7.234 -4.935 1.00 85.81 197 GLU A N 1
ATOM 1559 C CA . GLU A 1 197 ? 14.334 -7.283 -5.575 1.00 85.81 197 GLU A CA 1
ATOM 1560 C C . GLU A 1 197 ? 14.767 -5.965 -6.253 1.00 85.81 197 GLU A C 1
ATOM 1562 O O . GLU A 1 197 ? 14.538 -4.875 -5.741 1.00 85.81 197 GLU A O 1
ATOM 1567 N N . ARG A 1 198 ? 15.450 -6.040 -7.407 1.00 87.12 198 ARG A N 1
ATOM 1568 C CA . ARG A 1 198 ? 16.120 -4.904 -8.073 1.00 87.12 198 ARG A CA 1
ATOM 1569 C C . ARG A 1 198 ? 15.177 -3.793 -8.540 1.00 87.12 198 ARG A C 1
ATOM 1571 O O . ARG A 1 198 ? 15.647 -2.724 -8.927 1.00 87.12 198 ARG A O 1
ATOM 1578 N N . ARG A 1 199 ? 13.875 -4.070 -8.592 1.00 89.44 199 ARG A N 1
ATOM 1579 C CA . ARG A 1 199 ? 12.829 -3.148 -9.053 1.00 89.44 199 ARG A CA 1
ATOM 1580 C C . ARG A 1 199 ? 11.780 -2.909 -7.967 1.00 89.44 199 ARG A C 1
ATOM 1582 O O . ARG A 1 199 ? 10.681 -2.463 -8.286 1.00 89.44 199 ARG A O 1
ATOM 1589 N N . SER A 1 200 ? 12.122 -3.184 -6.704 1.00 91.62 200 SER A N 1
ATOM 1590 C CA . SER A 1 200 ? 11.305 -2.780 -5.563 1.00 91.62 200 SER A CA 1
ATOM 1591 C C . SER A 1 200 ? 11.083 -1.267 -5.574 1.00 91.62 200 SER A C 1
ATOM 1593 O O . SER A 1 200 ? 11.954 -0.501 -6.002 1.00 91.62 200 SER A O 1
ATOM 1595 N N . CYS A 1 201 ? 9.921 -0.835 -5.093 1.00 93.75 201 CYS A N 1
ATOM 1596 C CA . CYS A 1 201 ? 9.547 0.570 -5.048 1.00 93.75 201 CYS A CA 1
ATOM 1597 C C . CYS A 1 201 ? 10.605 1.390 -4.286 1.00 93.75 201 CYS A C 1
ATOM 1599 O O . CYS A 1 201 ? 10.840 1.123 -3.109 1.00 93.75 201 CYS A O 1
ATOM 1601 N N . PRO A 1 202 ? 11.212 2.421 -4.902 1.00 93.38 202 PRO A N 1
ATOM 1602 C CA . PRO A 1 202 ? 12.148 3.294 -4.196 1.00 93.38 202 PRO A CA 1
ATOM 1603 C C . PRO A 1 202 ? 11.450 4.213 -3.181 1.00 93.38 202 PRO A C 1
ATOM 1605 O O . PRO A 1 202 ? 12.108 4.773 -2.312 1.00 93.38 202 PRO A O 1
ATOM 1608 N N . GLY A 1 203 ? 10.128 4.384 -3.294 1.00 93.31 203 GLY A N 1
ATOM 1609 C CA . GLY A 1 203 ? 9.312 5.212 -2.407 1.00 93.31 203 GLY A CA 1
ATOM 1610 C C . GLY A 1 203 ? 8.694 4.463 -1.226 1.00 93.31 203 GLY A C 1
ATOM 1611 O O . GLY A 1 203 ? 7.912 5.066 -0.504 1.00 93.31 203 GLY A O 1
ATOM 1612 N N . SER A 1 204 ? 9.013 3.181 -1.009 1.00 91.62 204 SER A N 1
ATOM 1613 C CA . SER A 1 204 ? 8.357 2.362 0.026 1.00 91.62 204 SER A CA 1
ATOM 1614 C C . SER A 1 204 ? 8.560 2.865 1.456 1.00 91.62 204 SER A C 1
ATOM 1616 O O . SER A 1 204 ? 7.788 2.504 2.325 1.00 91.62 204 SER A O 1
ATOM 1618 N N . GLY A 1 205 ? 9.619 3.637 1.722 1.00 90.19 205 GLY A N 1
ATOM 1619 C CA . GLY A 1 205 ? 9.840 4.248 3.038 1.00 90.19 205 GLY A CA 1
ATOM 1620 C C . GLY A 1 205 ? 9.121 5.586 3.233 1.00 90.19 205 GLY A C 1
ATOM 1621 O O . GLY A 1 205 ? 9.061 6.069 4.356 1.00 90.19 205 GLY A O 1
ATOM 1622 N N . LEU A 1 206 ? 8.639 6.204 2.149 1.00 91.19 206 LEU A N 1
ATOM 1623 C CA . LEU A 1 206 ? 7.850 7.438 2.194 1.00 91.19 206 LEU A CA 1
ATOM 1624 C C . LEU A 1 206 ? 6.345 7.144 2.240 1.00 91.19 206 LEU A C 1
ATOM 1626 O O . LEU A 1 206 ? 5.609 7.898 2.870 1.00 91.19 206 LEU A O 1
ATOM 1630 N N . ALA A 1 207 ? 5.917 6.112 1.507 1.00 87.88 207 ALA A N 1
ATOM 1631 C CA . ALA A 1 207 ? 4.537 5.633 1.459 1.00 87.88 207 ALA A CA 1
ATOM 1632 C C . ALA A 1 207 ? 4.119 4.994 2.789 1.00 87.88 207 ALA A C 1
ATOM 1634 O O . ALA A 1 207 ? 2.949 5.203 3.174 1.00 87.88 207 ALA A O 1
#

InterPro domains:
  IPR001128 Cytochrome P450 [PF00067] (44-207)
  IPR001128 Cytochrome P450 [PR00385] (66-83)
  IPR001128 Cytochrome P450 [PR00385] (119-130)
  IPR001128 Cytochrome P450 [PR00385] (192-201)
  IPR001128 Cytochrome P450 [PR00385] (201-207)
  IPR002401 Cytochrome P450, E-class, group I [PR00463] (55-72)
  IPR002401 Cytochrome P450, E-class, group I [PR00463] (75-101)
  IPR002401 Cytochrome P450, E-class, group I [PR00463] (118-136)
  IPR002401 Cytochrome P450, E-class, group I [PR00463] (159-183)
  IPR002401 Cytochrome P450, E-class, group I [PR00463] (191-201)
  IPR002401 Cytochrome P450, E-class, group I [PR00463] (201-207)
  IPR036396 Cytochrome P450 superfamily [G3DSA:1.10.630.10] (1-207)
  IPR036396 Cytochrome P450 superfamily [SSF48264] (48-207)
  IPR050651 Plant Cytochrome P450 Monooxygenase [PTHR47947] (41-207)

Radius of gyration: 31.81 Å; Cα contacts (8 Å, |Δi|>4): 146; chains: 1; bounding box: 100×49×49 Å

Foldseek 3Di:
DDDDDDDDDDDDDDD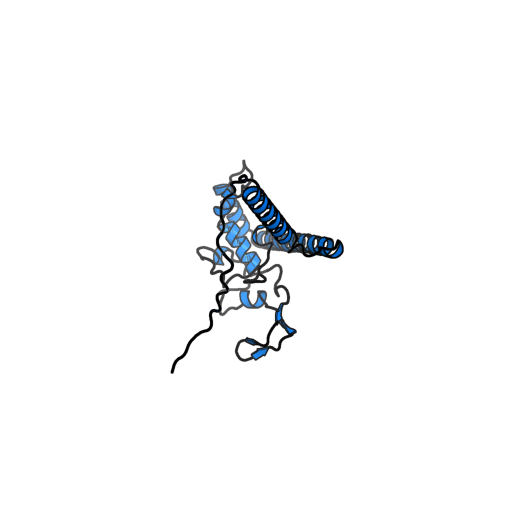DDDDDDPPPVVVVVVVVVVVVVVVVVCVVVVPPPPQDPVNVVVVVVCCCCVVPQQVVVLVVQLVVQCVVPVVLVVVLVVQCCVQPNDPDDDDPVSVVSSLLVVLSSQLSCLQPQSQQFPDWDFACAWDDDPNDTDHGRDIHTHRSNCLSQDCVLDPPSNDRDSCSCPPDPPDCVRRASQHDDPRGNPCPVVD